Protein AF-A0A2I1RCQ4-F1 (afdb_monomer_lite)

Structure (mmCIF, N/CA/C/O backbone):
data_AF-A0A2I1RCQ4-F1
#
_entry.id   AF-A0A2I1RCQ4-F1
#
loop_
_atom_site.group_PDB
_atom_site.id
_atom_site.type_symbol
_atom_site.label_atom_id
_atom_site.label_alt_id
_atom_site.label_comp_id
_atom_site.label_asym_id
_atom_site.label_entity_id
_atom_site.label_seq_id
_atom_site.pdbx_PDB_ins_code
_atom_site.Cartn_x
_atom_site.Cartn_y
_atom_site.Cartn_z
_atom_site.occupancy
_atom_site.B_iso_or_equiv
_atom_site.auth_seq_id
_atom_site.auth_comp_id
_atom_site.auth_asym_id
_atom_site.auth_atom_id
_atom_site.pdbx_PDB_model_num
ATOM 1 N N . MET A 1 1 ? -5.390 -2.751 -26.856 1.00 63.31 1 MET A N 1
ATOM 2 C CA . MET A 1 1 ? -5.173 -3.879 -25.926 1.00 63.31 1 MET A CA 1
ATOM 3 C C . MET A 1 1 ? -3.977 -3.546 -25.058 1.00 63.31 1 MET A C 1
ATOM 5 O O . MET A 1 1 ? -3.104 -2.829 -25.532 1.00 63.31 1 MET A O 1
ATOM 9 N N . ILE A 1 2 ? -3.972 -3.986 -23.802 1.00 80.75 2 ILE A N 1
ATOM 10 C CA . ILE A 1 2 ? -2.813 -3.831 -22.914 1.00 80.75 2 ILE A CA 1
ATOM 11 C C . ILE A 1 2 ? -1.755 -4.833 -23.384 1.00 80.75 2 ILE A C 1
ATOM 13 O O . ILE A 1 2 ? -2.102 -5.978 -23.670 1.00 80.75 2 ILE A O 1
ATOM 17 N N . GLY A 1 3 ? -0.507 -4.388 -23.544 1.00 84.88 3 GLY A N 1
ATOM 18 C CA . GLY A 1 3 ? 0.606 -5.288 -23.847 1.00 84.88 3 GLY A CA 1
ATOM 19 C C . GLY A 1 3 ? 0.955 -6.179 -22.648 1.00 84.88 3 GLY A C 1
ATOM 20 O O . GLY A 1 3 ? 0.359 -6.032 -21.580 1.00 84.88 3 GLY A O 1
ATOM 21 N N . PRO A 1 4 ? 1.915 -7.102 -22.786 1.00 94.25 4 PRO A N 1
ATOM 22 C CA . PRO A 1 4 ? 2.265 -8.014 -21.704 1.00 94.25 4 PRO A CA 1
ATOM 23 C C . PRO A 1 4 ? 2.716 -7.249 -20.452 1.00 94.25 4 PRO A C 1
ATOM 25 O O . PRO A 1 4 ? 3.490 -6.286 -20.523 1.00 94.25 4 PRO A O 1
ATOM 28 N N . VAL A 1 5 ? 2.237 -7.689 -19.290 1.00 97.38 5 VAL A N 1
ATOM 29 C CA . VAL A 1 5 ? 2.641 -7.151 -17.989 1.00 97.38 5 VAL A CA 1
ATOM 30 C C . VAL A 1 5 ? 3.874 -7.905 -17.512 1.00 97.38 5 VAL A C 1
ATOM 32 O O . VAL A 1 5 ? 3.839 -9.122 -17.352 1.00 97.38 5 VAL A O 1
ATOM 35 N N . VAL A 1 6 ? 4.967 -7.192 -17.257 1.00 96.88 6 VAL A N 1
ATOM 36 C CA . VAL A 1 6 ? 6.223 -7.764 -16.763 1.00 96.88 6 VAL A CA 1
ATOM 37 C C . VAL A 1 6 ? 6.355 -7.475 -15.274 1.00 96.88 6 VAL A C 1
ATOM 39 O O . VAL A 1 6 ? 6.468 -6.317 -14.872 1.00 96.88 6 VAL A O 1
ATOM 42 N N . MET A 1 7 ? 6.366 -8.525 -14.454 1.00 95.75 7 MET A N 1
ATOM 43 C CA . MET A 1 7 ? 6.541 -8.418 -13.003 1.00 95.75 7 MET A CA 1
ATOM 44 C C . MET A 1 7 ? 7.959 -8.798 -12.583 1.00 95.75 7 MET A C 1
ATOM 46 O O . MET A 1 7 ? 8.420 -9.897 -12.890 1.00 95.75 7 MET A O 1
ATOM 50 N N . LEU A 1 8 ? 8.642 -7.898 -11.872 1.00 94.81 8 LEU A N 1
ATOM 51 C CA . LEU A 1 8 ? 10.029 -8.059 -11.429 1.00 94.81 8 LEU A CA 1
ATOM 52 C C . LEU A 1 8 ? 10.125 -7.891 -9.904 1.00 94.81 8 LEU A C 1
ATOM 54 O O . LEU A 1 8 ? 9.834 -6.818 -9.372 1.00 94.81 8 LEU A O 1
ATOM 58 N N . ASP A 1 9 ? 10.545 -8.950 -9.211 1.00 91.94 9 ASP A N 1
ATOM 59 C CA . ASP A 1 9 ? 10.572 -9.031 -7.741 1.00 91.94 9 ASP A CA 1
ATOM 60 C C . ASP A 1 9 ? 11.815 -8.415 -7.101 1.00 91.94 9 ASP A C 1
ATOM 62 O O . ASP A 1 9 ? 12.832 -8.184 -7.750 1.00 91.94 9 ASP A O 1
ATOM 66 N N . GLY A 1 10 ? 11.754 -8.188 -5.790 1.00 88.31 10 GLY A N 1
ATOM 67 C CA . GLY A 1 10 ? 12.894 -7.741 -4.994 1.00 88.31 10 GLY A CA 1
ATOM 68 C C . GLY A 1 10 ? 13.851 -8.861 -4.565 1.00 88.31 10 GLY A C 1
ATOM 69 O O . GLY A 1 10 ? 13.618 -10.053 -4.767 1.00 88.31 10 GLY A O 1
ATOM 70 N N . ALA A 1 11 ? 14.957 -8.463 -3.931 1.00 85.31 11 ALA A N 1
ATOM 71 C CA . ALA A 1 11 ? 15.885 -9.395 -3.295 1.00 85.31 11 ALA A CA 1
ATOM 72 C C . ALA A 1 11 ? 15.187 -10.203 -2.196 1.00 85.31 11 ALA A C 1
ATOM 74 O O . ALA A 1 11 ? 14.233 -9.736 -1.574 1.00 85.31 11 ALA A O 1
ATOM 75 N N . GLN A 1 12 ? 15.684 -11.414 -1.954 1.00 84.06 12 GLN A N 1
ATOM 76 C CA . GLN A 1 12 ? 15.189 -12.365 -0.955 1.00 84.06 12 GLN A CA 1
ATOM 77 C C . GLN A 1 12 ? 13.712 -12.728 -1.131 1.00 84.06 12 GLN A C 1
ATOM 79 O O . GLN A 1 12 ? 13.108 -13.344 -0.249 1.00 84.06 12 GLN A O 1
ATOM 84 N N . PHE A 1 13 ? 13.123 -12.388 -2.279 1.00 83.25 13 PHE A N 1
ATOM 85 C CA . PHE A 1 13 ? 11.738 -12.687 -2.547 1.00 83.25 13 PHE A CA 1
ATOM 86 C C . PHE A 1 13 ? 11.504 -14.191 -2.493 1.00 83.25 13 PHE A C 1
ATOM 88 O O . PHE A 1 13 ? 12.268 -15.002 -3.018 1.00 83.25 13 PHE A O 1
ATOM 95 N N . ARG A 1 14 ? 10.427 -14.572 -1.824 1.00 79.44 14 ARG A N 1
ATOM 96 C CA . ARG A 1 14 ? 9.896 -15.926 -1.847 1.00 79.44 14 ARG A CA 1
ATOM 97 C C . ARG A 1 14 ? 8.501 -15.774 -2.419 1.00 79.44 14 ARG A C 1
ATOM 99 O O . ARG A 1 14 ? 7.753 -14.938 -1.926 1.00 79.44 14 ARG A O 1
ATOM 106 N N . ARG A 1 15 ? 8.167 -16.541 -3.461 1.00 77.62 15 ARG A N 1
ATOM 107 C CA . ARG A 1 15 ? 6.846 -16.536 -4.118 1.00 77.62 15 ARG A CA 1
ATOM 108 C C . ARG A 1 15 ? 5.769 -17.093 -3.180 1.00 77.62 15 ARG A C 1
ATOM 110 O O . ARG A 1 15 ? 5.230 -18.173 -3.403 1.00 77.62 15 ARG A O 1
ATOM 117 N N . THR A 1 16 ? 5.506 -16.389 -2.089 1.00 77.69 16 THR A N 1
ATOM 118 C CA . THR A 1 16 ? 4.494 -16.724 -1.098 1.00 77.69 16 THR A CA 1
ATOM 119 C C . THR A 1 16 ? 3.130 -16.296 -1.622 1.00 77.69 16 THR A C 1
ATOM 121 O O . THR A 1 16 ? 2.976 -15.238 -2.232 1.00 77.69 16 THR A O 1
ATOM 124 N N . ALA A 1 17 ? 2.111 -17.122 -1.380 1.00 74.94 17 ALA A N 1
ATOM 125 C CA . ALA A 1 17 ? 0.758 -16.870 -1.879 1.00 74.94 17 ALA A CA 1
ATOM 126 C C . ALA A 1 17 ? 0.144 -15.563 -1.337 1.00 74.94 17 ALA A C 1
ATOM 128 O O . ALA A 1 17 ? -0.764 -15.016 -1.950 1.00 74.94 17 ALA A O 1
ATOM 129 N N . GLY A 1 18 ? 0.640 -15.048 -0.204 1.00 76.25 18 GLY A N 1
ATOM 130 C CA . GLY A 1 18 ? 0.180 -13.793 0.390 1.00 76.25 18 GLY A CA 1
ATOM 131 C C . GLY A 1 18 ? 0.781 -12.530 -0.235 1.00 76.25 18 GLY A C 1
ATOM 132 O O . GLY A 1 18 ? 0.324 -11.429 0.080 1.00 76.25 18 GLY A O 1
ATOM 133 N N . HIS A 1 19 ? 1.797 -12.647 -1.098 1.00 87.69 19 HIS A N 1
ATOM 134 C CA . HIS A 1 19 ? 2.425 -11.472 -1.690 1.00 87.69 19 HIS A CA 1
ATOM 135 C C . HIS A 1 19 ? 1.565 -10.852 -2.791 1.00 87.69 19 HIS A C 1
ATOM 137 O O . HIS A 1 19 ? 1.057 -11.543 -3.675 1.00 87.69 19 HIS A O 1
ATOM 143 N N . TRP A 1 20 ? 1.470 -9.523 -2.798 1.00 92.44 20 TRP A N 1
ATOM 144 C CA . TRP A 1 20 ? 0.600 -8.807 -3.728 1.00 92.44 20 TRP A CA 1
ATOM 145 C C . TRP A 1 20 ? 0.967 -9.016 -5.195 1.00 92.44 20 TRP A C 1
ATOM 147 O O . TRP A 1 20 ? 0.069 -9.079 -6.021 1.00 92.44 20 TRP A O 1
ATOM 157 N N . GLN A 1 21 ? 2.252 -9.181 -5.530 1.00 94.31 21 GLN A N 1
ATOM 158 C CA . GLN A 1 21 ? 2.664 -9.483 -6.909 1.00 94.31 21 GLN A CA 1
ATOM 159 C C . GLN A 1 21 ? 2.094 -10.819 -7.392 1.00 94.31 21 GLN A C 1
ATOM 161 O O . GLN A 1 21 ? 1.686 -10.922 -8.541 1.00 94.31 21 GLN A O 1
ATOM 166 N N . ILE A 1 22 ? 2.013 -11.829 -6.518 1.00 92.00 22 ILE A N 1
ATOM 167 C CA . ILE A 1 22 ? 1.448 -13.141 -6.862 1.00 92.00 22 ILE A CA 1
ATOM 168 C C . ILE A 1 22 ? -0.063 -13.026 -7.067 1.00 92.00 22 ILE A C 1
ATOM 170 O O . ILE A 1 22 ? -0.575 -13.455 -8.098 1.00 92.00 22 ILE A O 1
ATOM 174 N N . LEU A 1 23 ? -0.755 -12.385 -6.123 1.00 91.38 23 LEU A N 1
ATOM 175 C CA . LEU A 1 23 ? -2.205 -12.187 -6.188 1.00 91.38 23 LEU A CA 1
ATOM 176 C C . LEU A 1 23 ? -2.618 -11.314 -7.383 1.00 91.38 23 LEU A C 1
ATOM 178 O O . LEU A 1 23 ? -3.614 -11.590 -8.044 1.00 91.38 23 LEU A O 1
ATOM 182 N N . LEU A 1 24 ? -1.842 -10.271 -7.681 1.00 94.81 24 LEU A N 1
ATOM 183 C CA . LEU A 1 24 ? -2.073 -9.392 -8.823 1.00 94.81 24 LEU A CA 1
ATOM 184 C C . LEU A 1 24 ? -1.789 -10.108 -10.147 1.00 94.81 24 LEU A C 1
ATOM 186 O O . LEU A 1 24 ? -2.582 -9.967 -11.069 1.00 94.81 24 LEU A O 1
ATOM 190 N N . ALA A 1 25 ? -0.710 -10.894 -10.245 1.00 94.94 25 ALA A N 1
ATOM 191 C CA . ALA A 1 25 ? -0.427 -11.694 -11.439 1.00 94.94 25 ALA A CA 1
ATOM 192 C C . ALA A 1 25 ? -1.579 -12.654 -11.756 1.00 94.94 25 ALA A C 1
ATOM 194 O O . ALA A 1 25 ? -2.023 -12.717 -12.896 1.00 94.94 25 ALA A O 1
ATOM 195 N N . GLN A 1 26 ? -2.082 -13.364 -10.741 1.00 91.69 26 GLN A N 1
ATOM 196 C CA . GLN A 1 26 ? -3.221 -14.274 -10.881 1.00 91.69 26 GLN A CA 1
ATOM 197 C C . GLN A 1 26 ? -4.464 -13.535 -11.375 1.00 91.69 26 GLN A C 1
ATOM 199 O O . GLN A 1 26 ? -5.038 -13.924 -12.385 1.00 91.69 26 GLN A O 1
ATOM 204 N N . LEU A 1 27 ? -4.812 -12.420 -10.727 1.00 91.50 27 LEU A N 1
ATOM 205 C CA . LEU A 1 27 ? -5.978 -11.624 -11.102 1.00 91.50 27 LEU A CA 1
ATOM 206 C C . LEU A 1 27 ? -5.891 -11.089 -12.541 1.00 91.50 27 LEU A C 1
ATOM 208 O O . LEU A 1 27 ? -6.881 -11.105 -13.261 1.00 91.50 27 LEU A O 1
ATOM 212 N N . LEU A 1 28 ? -4.711 -10.644 -12.980 1.00 94.75 28 LEU A N 1
ATOM 213 C CA . LEU A 1 28 ? -4.498 -10.194 -14.359 1.00 94.75 28 LEU A CA 1
ATOM 214 C C . LEU A 1 28 ? -4.634 -11.347 -15.364 1.00 94.75 28 LEU A C 1
ATOM 216 O O . LEU A 1 28 ? -5.248 -11.162 -16.412 1.00 94.75 28 LEU A O 1
ATOM 220 N N . CYS A 1 29 ? -4.108 -12.532 -15.045 1.00 93.38 29 CYS A N 1
ATOM 221 C CA . CYS A 1 29 ? -4.302 -13.721 -15.877 1.00 93.38 29 CYS A CA 1
ATOM 222 C C . CYS A 1 29 ? -5.786 -14.108 -15.976 1.00 93.38 29 CYS A C 1
ATOM 224 O O . CYS A 1 29 ? -6.250 -14.434 -17.068 1.00 93.38 29 CYS A O 1
ATOM 226 N N . ASP A 1 30 ? -6.536 -14.029 -14.872 1.00 90.94 30 ASP A N 1
ATOM 227 C CA . ASP A 1 30 ? -7.984 -14.283 -14.848 1.00 90.94 30 ASP A CA 1
ATOM 228 C C . ASP A 1 30 ? -8.758 -13.265 -15.711 1.00 90.94 30 ASP A C 1
ATOM 230 O O . ASP A 1 30 ? -9.752 -13.615 -16.348 1.00 90.94 30 ASP A O 1
ATOM 234 N N . ASP A 1 31 ? -8.263 -12.025 -15.803 1.00 90.88 31 ASP A N 1
ATOM 235 C CA . ASP A 1 31 ? -8.770 -10.981 -16.707 1.00 90.88 31 ASP A CA 1
ATOM 236 C C . ASP A 1 31 ? -8.350 -11.186 -18.184 1.00 90.88 31 ASP A C 1
ATOM 238 O O . ASP A 1 31 ? -8.678 -10.366 -19.046 1.00 90.88 31 ASP A O 1
ATOM 242 N N . GLY A 1 32 ? -7.607 -12.254 -18.497 1.00 93.06 32 GLY A N 1
ATOM 243 C CA . GLY A 1 32 ? -7.098 -12.548 -19.840 1.00 93.06 32 GLY A CA 1
ATOM 244 C C . GLY A 1 32 ? -5.900 -11.691 -20.266 1.00 93.06 32 GLY A C 1
ATOM 245 O O . GLY A 1 32 ? -5.605 -11.604 -21.458 1.00 93.06 32 GLY A O 1
ATOM 246 N N . ILE A 1 33 ? -5.217 -11.040 -19.320 1.00 94.56 33 ILE A N 1
ATOM 247 C CA . ILE A 1 33 ? -4.021 -10.233 -19.578 1.00 94.56 33 ILE A CA 1
ATOM 248 C C . ILE A 1 33 ? -2.788 -11.130 -19.491 1.00 94.56 33 ILE A C 1
ATOM 250 O O . ILE A 1 33 ? -2.598 -11.867 -18.525 1.00 94.56 33 ILE A O 1
ATOM 254 N N . GLU A 1 34 ? -1.917 -11.045 -20.494 1.00 95.88 34 GLU A N 1
ATOM 255 C CA . GLU A 1 34 ? -0.654 -11.774 -20.493 1.00 95.88 34 GLU A CA 1
ATOM 256 C C . GLU A 1 34 ? 0.288 -11.224 -19.412 1.00 95.88 34 GLU A C 1
ATOM 258 O O . GLU A 1 34 ? 0.627 -10.037 -19.411 1.00 95.88 34 GLU A O 1
ATOM 263 N N . VAL A 1 35 ? 0.737 -12.095 -18.503 1.00 96.06 35 VAL A N 1
ATOM 264 C CA . VAL A 1 35 ? 1.703 -11.754 -17.452 1.00 96.06 35 VAL A CA 1
ATOM 265 C C . VAL A 1 35 ? 2.990 -12.551 -17.644 1.00 96.06 35 VAL A C 1
ATOM 267 O O . VAL A 1 35 ? 3.019 -13.775 -17.522 1.00 96.06 35 VAL A O 1
ATOM 270 N N . SER A 1 36 ? 4.088 -11.838 -17.875 1.00 95.12 36 SER A N 1
ATOM 271 C CA . SER A 1 36 ? 5.443 -12.373 -17.843 1.00 95.12 36 SER A CA 1
ATOM 272 C C . SER A 1 36 ? 6.045 -12.151 -16.459 1.00 95.12 36 SER A C 1
ATOM 274 O O . SER A 1 36 ? 6.345 -11.024 -16.065 1.00 95.12 36 SER A O 1
ATOM 276 N N . TYR A 1 37 ? 6.277 -13.239 -15.729 1.00 93.94 37 TYR A N 1
ATOM 277 C CA . TYR A 1 37 ? 6.809 -13.190 -14.370 1.00 93.94 37 TYR A CA 1
ATOM 278 C C . TYR A 1 37 ? 8.109 -14.005 -14.256 1.00 93.94 37 TYR A C 1
ATOM 280 O O . TYR A 1 37 ? 8.090 -15.137 -13.748 1.00 93.94 37 TYR A O 1
ATOM 288 N N . PRO A 1 38 ? 9.240 -13.482 -14.768 1.00 92.75 38 PRO A N 1
ATOM 289 C CA . PRO A 1 38 ? 10.498 -14.217 -14.815 1.00 92.75 38 PRO A CA 1
ATOM 290 C C . PRO A 1 38 ? 11.040 -14.551 -13.425 1.00 92.75 38 PRO A C 1
ATOM 292 O O . PRO A 1 38 ? 10.837 -13.821 -12.456 1.00 92.75 38 PRO A O 1
ATOM 295 N N . LEU A 1 39 ? 11.762 -15.668 -13.339 1.00 90.31 39 LEU A N 1
ATOM 296 C CA . LEU A 1 39 ? 12.561 -15.997 -12.164 1.00 90.31 39 LEU A CA 1
ATOM 297 C C . LEU A 1 39 ? 13.884 -15.235 -12.234 1.00 90.31 39 LEU A C 1
ATOM 299 O O . LEU A 1 39 ? 14.609 -15.334 -13.227 1.00 90.31 39 LEU A O 1
ATOM 303 N N . LEU A 1 40 ? 14.196 -14.491 -11.176 1.00 91.44 40 LEU A N 1
ATOM 304 C CA . LEU A 1 40 ? 15.472 -13.798 -11.043 1.00 91.44 40 LEU A CA 1
ATOM 305 C C . LEU A 1 40 ? 16.484 -14.713 -10.338 1.00 91.44 40 LEU A C 1
ATOM 307 O O . LEU A 1 40 ? 16.116 -15.408 -9.388 1.00 91.44 40 LEU A O 1
ATOM 311 N N . PRO A 1 41 ? 17.739 -14.767 -10.814 1.00 90.81 41 PRO A N 1
ATOM 312 C CA . PRO A 1 41 ? 18.763 -15.619 -10.224 1.00 90.81 41 PRO A CA 1
ATOM 313 C C . PRO A 1 41 ? 19.242 -15.063 -8.880 1.00 90.81 41 PRO A C 1
ATOM 315 O O . PRO A 1 41 ? 19.145 -13.864 -8.631 1.00 90.81 41 PRO A O 1
ATOM 318 N N . ASP A 1 42 ? 19.810 -15.936 -8.049 1.00 89.69 42 ASP A N 1
ATOM 319 C CA . ASP A 1 42 ? 20.572 -15.558 -6.853 1.00 89.69 42 ASP A CA 1
ATOM 320 C C . ASP A 1 42 ? 19.811 -14.611 -5.901 1.00 89.69 42 ASP A C 1
ATOM 322 O O . ASP A 1 42 ? 20.367 -13.647 -5.400 1.00 89.69 42 ASP A O 1
ATOM 326 N N . LEU A 1 43 ? 18.519 -14.858 -5.640 1.00 87.44 43 LEU A N 1
ATOM 327 C CA . LEU A 1 43 ? 17.668 -13.941 -4.855 1.00 87.44 43 LEU A CA 1
ATOM 328 C C . LEU A 1 43 ? 18.251 -13.567 -3.480 1.00 87.44 43 LEU A C 1
ATOM 330 O O . LEU A 1 43 ? 17.987 -12.470 -2.995 1.00 87.44 43 LEU A O 1
ATOM 334 N N . ASP A 1 44 ? 19.023 -14.454 -2.851 1.00 87.31 44 ASP A N 1
ATOM 335 C CA . ASP A 1 44 ? 19.651 -14.198 -1.548 1.00 87.31 44 ASP A CA 1
ATOM 336 C C . ASP A 1 44 ? 20.960 -13.402 -1.636 1.00 87.31 44 ASP A C 1
ATOM 338 O O . ASP A 1 44 ? 21.307 -12.715 -0.676 1.00 87.31 44 ASP A O 1
ATOM 342 N N . ASP A 1 45 ? 21.641 -13.458 -2.782 1.00 85.88 45 ASP A N 1
ATOM 343 C CA . ASP A 1 45 ? 22.863 -12.709 -3.093 1.00 85.88 45 ASP A CA 1
ATOM 344 C C . ASP A 1 45 ? 22.791 -12.164 -4.534 1.00 85.88 45 ASP A C 1
ATOM 346 O O . ASP A 1 45 ? 23.415 -12.695 -5.458 1.00 85.88 45 ASP A O 1
ATOM 350 N N . PRO A 1 46 ? 21.922 -11.168 -4.771 1.00 87.31 46 PRO A N 1
ATOM 351 C CA . PRO A 1 46 ? 21.543 -10.786 -6.116 1.00 87.31 46 PRO A CA 1
ATOM 352 C C . PRO A 1 46 ? 22.667 -10.036 -6.822 1.00 87.31 46 PRO A C 1
ATOM 354 O O . PRO A 1 46 ? 23.214 -9.060 -6.311 1.00 87.31 46 PRO A O 1
ATOM 357 N N . ASP A 1 47 ? 22.936 -10.471 -8.050 1.00 85.50 47 ASP A N 1
ATOM 358 C CA . ASP A 1 47 ? 23.817 -9.804 -9.003 1.00 85.50 47 ASP A CA 1
ATOM 359 C C . ASP A 1 47 ? 22.966 -8.942 -9.961 1.00 85.50 47 ASP A C 1
ATOM 361 O O . ASP A 1 47 ? 22.214 -9.477 -10.792 1.00 85.50 47 ASP A O 1
ATOM 365 N N . PRO A 1 48 ? 23.087 -7.609 -9.887 1.00 81.38 48 PRO A N 1
ATOM 366 C CA . PRO A 1 48 ? 22.331 -6.682 -10.724 1.00 81.38 48 PRO A CA 1
ATOM 367 C C . PRO A 1 48 ? 22.523 -6.862 -12.217 1.00 81.38 48 PRO A C 1
ATOM 369 O O . PRO A 1 48 ? 21.579 -6.677 -12.985 1.00 81.38 48 PRO A O 1
ATOM 372 N N . ASP A 1 49 ? 23.725 -7.228 -12.653 1.00 83.94 49 ASP A N 1
ATOM 373 C CA . ASP A 1 49 ? 24.019 -7.403 -14.067 1.00 83.94 49 ASP A CA 1
ATOM 374 C C . ASP A 1 49 ? 23.354 -8.682 -14.582 1.00 83.94 49 ASP A C 1
ATOM 376 O O . ASP A 1 49 ? 22.821 -8.704 -15.699 1.00 83.94 49 ASP A O 1
ATOM 380 N N . LYS A 1 50 ? 23.301 -9.743 -13.760 1.00 89.38 50 LYS A N 1
ATOM 381 C CA . LYS A 1 50 ? 22.488 -10.935 -14.063 1.00 89.38 50 LYS A CA 1
ATOM 382 C C . LYS A 1 50 ? 21.006 -10.582 -14.157 1.00 89.38 50 LYS A C 1
ATOM 384 O O . LYS A 1 50 ? 20.358 -11.006 -15.115 1.00 89.38 50 LYS A O 1
ATOM 389 N N . TRP A 1 51 ? 20.482 -9.797 -13.220 1.00 91.06 51 TRP A N 1
ATOM 390 C CA . TRP A 1 51 ? 19.075 -9.385 -13.214 1.00 91.06 51 TRP A CA 1
ATOM 391 C C . TRP A 1 51 ? 18.734 -8.532 -14.436 1.00 91.06 51 TRP A C 1
ATOM 393 O O . TRP A 1 51 ? 17.814 -8.860 -15.183 1.00 91.06 51 TRP A O 1
ATOM 403 N N . CYS A 1 52 ? 19.550 -7.521 -14.735 1.00 87.12 52 CYS A N 1
ATOM 404 C CA . CYS A 1 52 ? 19.398 -6.677 -15.917 1.00 87.12 52 CYS A CA 1
ATOM 405 C C . CYS A 1 52 ? 19.445 -7.488 -17.223 1.00 87.12 52 CYS A C 1
ATOM 407 O O . CYS A 1 52 ? 18.729 -7.171 -18.173 1.00 87.12 52 CYS A O 1
ATOM 409 N N . ARG A 1 53 ? 20.254 -8.557 -17.309 1.00 88.44 53 ARG A N 1
ATOM 410 C CA . ARG A 1 53 ? 20.229 -9.478 -18.465 1.00 88.44 53 ARG A CA 1
ATOM 411 C C . ARG A 1 53 ? 18.905 -10.229 -18.595 1.00 88.44 53 ARG A C 1
ATOM 413 O O . ARG A 1 53 ? 18.471 -10.447 -19.724 1.00 88.44 53 ARG A O 1
ATOM 420 N N . VAL A 1 54 ? 18.276 -10.623 -17.486 1.00 91.75 54 VAL A N 1
ATOM 421 C CA . VAL A 1 54 ? 16.931 -11.220 -17.513 1.00 91.75 54 VAL A CA 1
ATOM 422 C C . VAL A 1 54 ? 15.924 -10.180 -17.985 1.00 91.75 54 VAL A C 1
ATOM 424 O O . VAL A 1 54 ? 15.208 -10.451 -18.942 1.00 91.75 54 VAL A O 1
ATOM 427 N N . PHE A 1 55 ? 15.928 -8.974 -17.406 1.00 90.69 55 PHE A N 1
ATOM 428 C CA . PHE A 1 55 ? 14.963 -7.919 -17.739 1.00 90.69 55 PHE A CA 1
ATOM 429 C C . PHE A 1 55 ? 14.923 -7.658 -19.245 1.00 90.69 55 PHE A C 1
ATOM 431 O O . PHE A 1 55 ? 13.858 -7.741 -19.848 1.00 90.69 55 PHE A O 1
ATOM 438 N N . ARG A 1 56 ? 16.091 -7.477 -19.880 1.00 88.25 56 ARG A N 1
ATOM 439 C CA . ARG A 1 56 ? 16.217 -7.220 -21.328 1.00 88.25 56 ARG A CA 1
ATOM 440 C C . ARG A 1 56 ? 15.498 -8.237 -22.225 1.00 88.25 56 ARG A C 1
ATOM 442 O O . ARG A 1 56 ? 15.127 -7.880 -23.334 1.00 88.25 56 ARG A O 1
ATOM 449 N N . ARG A 1 57 ? 15.288 -9.479 -21.775 1.00 89.44 57 ARG A N 1
ATOM 450 C CA . ARG A 1 57 ? 14.597 -10.529 -22.551 1.00 89.44 57 ARG A CA 1
ATOM 451 C C . ARG A 1 57 ? 13.074 -10.415 -22.519 1.00 89.44 57 ARG A C 1
ATOM 453 O O . ARG A 1 57 ? 12.417 -11.027 -23.351 1.00 89.44 57 ARG A O 1
ATOM 460 N N . HIS A 1 58 ? 12.531 -9.672 -21.558 1.00 89.12 58 HIS A N 1
ATOM 461 C CA . HIS A 1 58 ? 11.091 -9.538 -21.330 1.00 89.12 58 HIS A CA 1
ATOM 462 C C . HIS A 1 58 ? 10.560 -8.142 -21.679 1.00 89.12 58 HIS A C 1
ATOM 464 O O . HIS A 1 58 ? 9.357 -7.916 -21.606 1.00 89.12 58 HIS A O 1
ATOM 470 N N . LEU A 1 59 ? 11.436 -7.202 -22.047 1.00 87.44 59 LEU A N 1
ATOM 471 C CA . LEU A 1 59 ? 11.045 -5.839 -22.394 1.00 87.44 59 LEU A CA 1
ATOM 472 C C . LEU A 1 59 ? 10.674 -5.710 -23.869 1.00 87.44 59 LEU A C 1
ATOM 474 O O . LEU A 1 59 ? 11.295 -6.303 -24.748 1.00 87.44 59 LEU A O 1
ATOM 478 N N . GLY A 1 60 ? 9.673 -4.874 -24.121 1.00 87.06 60 GLY A N 1
ATOM 479 C CA . GLY A 1 60 ? 9.195 -4.515 -25.447 1.00 87.06 60 GLY A CA 1
ATOM 480 C C . GLY A 1 60 ? 8.426 -3.191 -25.407 1.00 87.06 60 GLY A C 1
ATOM 481 O O . GLY A 1 60 ? 8.023 -2.762 -24.323 1.00 87.06 60 GLY A O 1
ATOM 482 N N . PRO A 1 61 ? 8.195 -2.557 -26.571 1.00 87.69 61 PRO A N 1
ATOM 483 C CA . PRO A 1 61 ? 7.561 -1.238 -26.673 1.00 87.69 61 PRO A CA 1
ATOM 484 C C . PRO A 1 61 ? 6.159 -1.167 -26.061 1.00 87.69 61 PRO A C 1
ATOM 486 O O . PRO A 1 61 ? 5.761 -0.118 -25.566 1.00 87.69 61 PRO A O 1
ATOM 489 N N . ASP A 1 62 ? 5.434 -2.287 -26.045 1.00 91.56 62 ASP A N 1
ATOM 490 C CA . ASP A 1 62 ? 4.081 -2.375 -25.489 1.00 91.56 62 ASP A CA 1
ATOM 491 C C . ASP A 1 62 ? 4.045 -2.870 -24.034 1.00 91.56 62 ASP A C 1
ATOM 493 O O . ASP A 1 62 ? 2.974 -2.908 -23.424 1.00 91.56 62 ASP A O 1
ATOM 497 N N . ALA A 1 63 ? 5.194 -3.247 -23.461 1.00 94.38 63 ALA A N 1
ATOM 498 C CA . ALA A 1 63 ? 5.255 -3.857 -22.139 1.00 94.38 63 ALA A CA 1
ATOM 499 C C . ALA A 1 63 ? 4.859 -2.871 -21.029 1.00 94.38 63 ALA A C 1
ATOM 501 O O . ALA A 1 63 ? 5.252 -1.700 -21.041 1.00 94.38 63 ALA A O 1
ATOM 502 N N . VAL A 1 64 ? 4.131 -3.372 -20.030 1.00 96.56 64 VAL A N 1
ATOM 503 C CA . VAL A 1 64 ? 3.855 -2.660 -18.774 1.00 96.56 64 VAL A CA 1
ATOM 504 C C . VAL A 1 64 ? 4.707 -3.286 -17.678 1.00 96.56 64 VAL A C 1
ATOM 506 O O . VAL A 1 64 ? 4.482 -4.430 -17.296 1.00 96.56 64 VAL A O 1
ATOM 509 N N . VAL A 1 65 ? 5.698 -2.553 -17.175 1.00 96.06 65 VAL A N 1
ATOM 510 C CA . VAL A 1 65 ? 6.672 -3.073 -16.206 1.00 96.06 65 VAL A CA 1
ATOM 511 C C . VAL A 1 65 ? 6.290 -2.674 -14.791 1.00 96.06 65 VAL A C 1
ATOM 513 O O . VAL A 1 65 ? 5.996 -1.511 -14.523 1.00 96.06 65 VAL A O 1
ATOM 516 N N . ILE A 1 66 ? 6.359 -3.632 -13.871 1.00 96.62 66 ILE A N 1
ATOM 517 C CA . ILE A 1 66 ? 6.231 -3.412 -12.432 1.00 96.62 66 ILE A CA 1
ATOM 518 C C . ILE A 1 66 ? 7.473 -3.995 -11.774 1.00 96.62 66 ILE A C 1
ATOM 520 O O . ILE A 1 66 ? 7.685 -5.207 -11.812 1.00 96.62 66 ILE A O 1
ATOM 524 N N . ALA A 1 67 ? 8.286 -3.134 -11.174 1.00 94.75 67 ALA A N 1
ATOM 525 C CA . ALA A 1 67 ? 9.528 -3.520 -10.524 1.00 94.75 67 ALA A CA 1
ATOM 526 C C . ALA A 1 67 ? 9.470 -3.192 -9.031 1.00 94.75 67 ALA A C 1
ATOM 528 O O . ALA A 1 67 ? 9.214 -2.048 -8.659 1.00 94.75 67 ALA A O 1
ATOM 529 N N . HIS A 1 68 ? 9.712 -4.187 -8.177 1.00 94.25 68 HIS A N 1
ATOM 530 C CA . HIS A 1 68 ? 9.673 -4.051 -6.720 1.00 94.25 68 HIS A CA 1
ATOM 531 C C . HIS A 1 68 ? 11.071 -4.104 -6.095 1.00 94.25 68 HIS A C 1
ATOM 533 O O . HIS A 1 68 ? 11.922 -4.898 -6.501 1.00 94.25 68 HIS A O 1
ATOM 539 N N . GLY A 1 69 ? 11.316 -3.256 -5.094 1.00 90.62 69 GLY A N 1
ATOM 540 C CA . GLY A 1 69 ? 12.524 -3.296 -4.275 1.00 90.62 69 GLY A CA 1
ATOM 541 C C . GLY A 1 69 ? 13.794 -3.169 -5.114 1.00 90.62 69 GLY A C 1
ATOM 542 O O . GLY A 1 69 ? 13.994 -2.192 -5.837 1.00 90.62 69 GLY A O 1
ATOM 543 N N . LEU A 1 70 ? 14.657 -4.185 -5.043 1.00 88.94 70 LEU A N 1
ATOM 544 C CA . LEU A 1 70 ? 15.925 -4.204 -5.776 1.00 88.94 70 LEU A CA 1
ATOM 545 C C . LEU A 1 70 ? 15.748 -4.186 -7.302 1.00 88.94 70 LEU A C 1
ATOM 547 O O . LEU A 1 70 ? 16.581 -3.608 -7.999 1.00 88.94 70 LEU A O 1
ATOM 551 N N . SER A 1 71 ? 14.655 -4.741 -7.834 1.00 91.75 71 SER A N 1
ATOM 552 C CA . SER A 1 71 ? 14.371 -4.651 -9.271 1.00 91.75 71 SER A CA 1
ATOM 553 C C . SER A 1 71 ? 14.095 -3.215 -9.712 1.00 91.75 71 SER A C 1
ATOM 555 O O . SER A 1 71 ? 14.477 -2.838 -10.818 1.00 91.75 71 SER A O 1
ATOM 557 N N . ALA A 1 72 ? 13.498 -2.386 -8.848 1.00 89.62 72 ALA A N 1
ATOM 558 C CA . ALA A 1 72 ? 13.305 -0.968 -9.138 1.00 89.62 72 ALA A CA 1
ATOM 559 C C . ALA A 1 72 ? 14.645 -0.210 -9.197 1.00 89.62 72 ALA A C 1
ATOM 561 O O . ALA A 1 72 ? 14.824 0.643 -10.058 1.00 89.62 72 ALA A O 1
ATOM 562 N N . ALA A 1 73 ? 15.613 -0.563 -8.344 1.00 82.56 73 ALA A N 1
ATOM 563 C CA . ALA A 1 73 ? 16.971 -0.014 -8.415 1.00 82.56 73 ALA A CA 1
ATOM 564 C C . ALA A 1 73 ? 17.728 -0.498 -9.670 1.00 82.56 73 ALA A C 1
ATOM 566 O O . ALA A 1 73 ? 18.368 0.289 -10.368 1.00 82.56 73 ALA A O 1
ATOM 567 N N . CYS A 1 74 ? 17.586 -1.782 -10.019 1.00 85.62 74 CYS A N 1
ATOM 568 C CA . CYS A 1 74 ? 18.149 -2.341 -11.249 1.00 85.62 74 CYS A CA 1
ATOM 569 C C . CYS A 1 74 ? 17.576 -1.667 -12.507 1.00 85.62 74 CYS A C 1
ATOM 571 O O . CYS A 1 74 ? 18.296 -1.521 -13.489 1.00 85.62 74 CYS A O 1
ATOM 573 N N . TRP A 1 75 ? 16.317 -1.214 -12.481 1.00 86.00 75 TRP A N 1
ATOM 574 C CA . TRP A 1 75 ? 15.740 -0.415 -13.565 1.00 86.00 75 TRP A CA 1
ATOM 575 C C . TRP A 1 75 ? 16.501 0.898 -13.784 1.00 86.00 75 TRP A C 1
ATOM 577 O O . TRP A 1 75 ? 16.859 1.218 -14.915 1.00 86.00 75 TRP A O 1
ATOM 587 N N . THR A 1 76 ? 16.806 1.628 -12.707 1.00 78.12 76 THR A N 1
ATOM 588 C CA . THR A 1 76 ? 17.599 2.865 -12.772 1.00 78.12 76 THR A CA 1
ATOM 589 C C . THR A 1 76 ? 18.984 2.609 -13.359 1.00 78.12 76 THR A C 1
ATOM 591 O O . THR A 1 76 ? 19.429 3.352 -14.229 1.00 78.12 76 THR A O 1
ATOM 594 N N . ARG A 1 77 ? 19.650 1.525 -12.940 1.00 79.88 77 ARG A N 1
ATOM 595 C CA . ARG A 1 77 ? 20.937 1.106 -13.517 1.00 79.88 77 ARG A CA 1
ATOM 596 C C . ARG A 1 77 ? 20.811 0.800 -15.009 1.00 79.88 77 ARG A C 1
ATOM 598 O O . ARG A 1 77 ? 21.554 1.353 -15.808 1.00 79.88 77 ARG A O 1
ATOM 605 N N . LEU A 1 78 ? 19.830 -0.020 -15.391 1.00 82.44 78 LEU A N 1
ATOM 606 C CA . LEU A 1 78 ? 19.578 -0.391 -16.785 1.00 82.44 78 LEU A CA 1
ATOM 607 C C . LEU A 1 78 ? 19.386 0.841 -17.679 1.00 82.44 78 LEU A C 1
ATOM 609 O O . LEU A 1 78 ? 19.859 0.865 -18.814 1.00 82.44 78 LEU A O 1
ATOM 613 N N . ALA A 1 79 ? 18.697 1.848 -17.149 1.00 80.31 79 ALA A N 1
ATOM 614 C CA . ALA A 1 79 ? 18.419 3.107 -17.813 1.00 80.31 79 ALA A CA 1
ATOM 615 C C . ALA A 1 79 ? 19.640 4.037 -17.915 1.00 80.31 79 ALA A C 1
ATOM 617 O O . ALA A 1 79 ? 19.756 4.771 -18.898 1.00 80.31 79 ALA A O 1
ATOM 618 N N . ALA A 1 80 ? 20.549 3.986 -16.937 1.00 78.25 80 ALA A N 1
ATOM 619 C CA . ALA A 1 80 ? 21.813 4.721 -16.940 1.00 78.25 80 ALA A CA 1
ATOM 620 C C . ALA A 1 80 ? 22.862 4.087 -17.871 1.00 78.25 80 ALA A C 1
ATOM 622 O O . ALA A 1 80 ? 23.611 4.806 -18.527 1.00 78.25 80 ALA A O 1
ATOM 623 N N . ASP A 1 81 ? 22.885 2.754 -17.973 1.00 76.00 81 ASP A N 1
ATOM 624 C CA . ASP A 1 81 ? 23.851 2.006 -18.790 1.00 76.00 81 ASP A CA 1
ATOM 625 C C . ASP A 1 81 ? 23.695 2.258 -20.307 1.00 76.00 81 ASP A C 1
ATOM 627 O O . ASP A 1 81 ? 24.596 1.938 -21.081 1.00 76.00 81 ASP A O 1
ATOM 631 N N . GLY A 1 82 ? 22.548 2.786 -20.762 1.00 65.00 82 GLY A N 1
ATOM 632 C CA . GLY A 1 82 ? 22.334 3.230 -22.150 1.00 65.00 82 GLY A CA 1
ATOM 633 C C . GLY A 1 82 ? 22.386 2.133 -23.227 1.00 65.00 82 GLY A C 1
ATOM 634 O O . GLY A 1 82 ? 22.492 2.436 -24.414 1.00 65.00 82 GLY A O 1
ATOM 635 N N . GLY A 1 83 ? 22.339 0.853 -22.840 1.00 66.12 83 GLY A N 1
ATOM 636 C CA . GLY A 1 83 ? 22.370 -0.277 -23.776 1.00 66.12 83 GLY A CA 1
ATOM 637 C C . GLY A 1 83 ? 21.109 -0.387 -24.655 1.00 66.12 83 GLY A C 1
ATOM 638 O O . GLY A 1 83 ? 20.102 0.260 -24.370 1.00 66.12 83 GLY A O 1
ATOM 639 N N . PRO A 1 84 ? 21.112 -1.243 -25.700 1.00 66.31 84 PRO A N 1
ATOM 640 C CA . PRO A 1 84 ? 19.985 -1.407 -26.621 1.00 66.31 84 PRO A CA 1
ATOM 641 C C . PRO A 1 84 ? 18.832 -2.149 -25.933 1.00 66.31 84 PRO A C 1
ATOM 643 O O . PRO A 1 84 ? 18.696 -3.368 -26.038 1.00 66.31 84 PRO A O 1
ATOM 646 N N . VAL A 1 85 ? 18.023 -1.414 -25.180 1.00 70.69 85 VAL A N 1
ATOM 647 C CA . VAL A 1 85 ? 16.837 -1.921 -24.492 1.00 70.69 85 VAL A CA 1
ATOM 648 C C . VAL A 1 85 ? 15.624 -1.168 -25.029 1.00 70.69 85 VAL A C 1
ATOM 650 O O . VAL A 1 85 ? 15.642 0.063 -25.021 1.00 70.69 85 VAL A O 1
ATOM 653 N N . PRO A 1 86 ? 14.575 -1.860 -25.510 1.00 75.75 86 PRO A N 1
ATOM 654 C CA . PRO A 1 86 ? 13.339 -1.193 -25.892 1.00 75.75 86 PRO A CA 1
ATOM 655 C C . PRO A 1 86 ? 12.753 -0.440 -24.696 1.00 75.75 86 PRO A C 1
ATOM 657 O O . PRO A 1 86 ? 12.695 -0.985 -23.592 1.00 75.75 86 PRO A O 1
ATOM 660 N N . ALA A 1 87 ? 12.287 0.788 -24.920 1.00 83.50 87 ALA A N 1
ATOM 661 C CA . ALA A 1 87 ? 11.503 1.491 -23.915 1.00 83.50 87 ALA A CA 1
ATOM 662 C C . ALA A 1 87 ? 10.208 0.712 -23.653 1.00 83.50 87 ALA A C 1
ATOM 664 O O . ALA A 1 87 ? 9.528 0.330 -24.599 1.00 83.50 87 ALA A O 1
ATOM 665 N N . ALA A 1 88 ? 9.865 0.480 -22.391 1.00 91.88 88 ALA A N 1
ATOM 666 C CA . ALA A 1 88 ? 8.563 -0.055 -22.020 1.00 91.88 88 ALA A CA 1
ATOM 667 C C . ALA A 1 88 ? 7.479 1.007 -22.243 1.00 91.88 88 ALA A C 1
ATOM 669 O O . ALA A 1 88 ? 7.741 2.208 -22.133 1.00 91.88 88 ALA A O 1
ATOM 670 N N . ARG A 1 89 ? 6.236 0.586 -22.490 1.00 93.44 89 ARG A N 1
ATOM 671 C CA . ARG A 1 89 ? 5.108 1.518 -22.603 1.00 93.44 89 ARG A CA 1
ATOM 672 C C . ARG A 1 89 ? 4.936 2.313 -21.310 1.00 93.44 89 ARG A C 1
ATOM 674 O O . ARG A 1 89 ? 4.792 3.533 -21.345 1.00 93.44 89 ARG A O 1
ATOM 681 N N . ARG A 1 90 ? 4.937 1.606 -20.177 1.00 94.00 90 ARG A N 1
ATOM 682 C CA . ARG A 1 90 ? 4.728 2.141 -18.823 1.00 94.00 90 ARG A CA 1
ATOM 683 C C . ARG A 1 90 ? 5.615 1.419 -17.823 1.00 94.00 90 ARG A C 1
ATOM 685 O O . ARG A 1 90 ? 5.833 0.215 -17.950 1.00 94.00 90 ARG A O 1
ATOM 692 N N . VAL A 1 91 ? 6.035 2.139 -16.787 1.00 94.62 91 VAL A N 1
ATOM 693 C CA . VAL A 1 91 ? 6.866 1.600 -15.706 1.00 94.62 91 VAL A CA 1
ATOM 694 C C . VAL A 1 91 ? 6.331 2.050 -14.350 1.00 94.62 91 VAL A C 1
ATOM 696 O O . VAL A 1 91 ? 6.141 3.244 -14.113 1.00 94.62 91 VAL A O 1
ATOM 699 N N . LEU A 1 92 ? 6.128 1.084 -13.458 1.00 95.31 92 LEU A N 1
ATOM 700 C CA . LEU A 1 92 ? 5.821 1.278 -12.048 1.00 95.31 92 LEU A CA 1
ATOM 701 C C . LEU A 1 92 ? 6.998 0.788 -11.205 1.00 95.31 92 LEU A C 1
ATOM 703 O O . LEU A 1 92 ? 7.305 -0.403 -11.178 1.00 95.31 92 LEU A O 1
ATOM 707 N N . LEU A 1 93 ? 7.641 1.711 -10.501 1.00 93.31 93 LEU A N 1
ATOM 708 C CA . LEU A 1 93 ? 8.730 1.435 -9.572 1.00 93.31 93 LEU A CA 1
ATOM 709 C C . LEU A 1 93 ? 8.165 1.426 -8.155 1.00 93.31 93 LEU A C 1
ATOM 711 O O . LEU A 1 93 ? 7.634 2.430 -7.688 1.00 93.31 93 LEU A O 1
ATOM 715 N N . VAL A 1 94 ? 8.254 0.294 -7.467 1.00 94.00 94 VAL A N 1
ATOM 716 C CA . VAL A 1 94 ? 7.636 0.085 -6.157 1.00 94.00 94 VAL A CA 1
ATOM 717 C C . VAL A 1 94 ? 8.711 -0.111 -5.101 1.00 94.00 94 VAL A C 1
ATOM 719 O O . VAL A 1 94 ? 9.520 -1.029 -5.203 1.00 94.00 94 VAL A O 1
ATOM 722 N N . ALA A 1 95 ? 8.680 0.722 -4.062 1.00 91.19 95 ALA A N 1
ATOM 723 C CA . ALA A 1 95 ? 9.577 0.655 -2.911 1.00 91.19 95 ALA A CA 1
ATOM 724 C C . ALA A 1 95 ? 11.073 0.519 -3.280 1.00 91.19 95 ALA A C 1
ATOM 726 O O . ALA A 1 95 ? 11.750 -0.351 -2.730 1.00 91.19 95 ALA A O 1
ATOM 727 N N . PRO A 1 96 ? 11.632 1.334 -4.204 1.00 87.69 96 PRO A N 1
ATOM 728 C CA . PRO A 1 96 ? 13.068 1.294 -4.435 1.00 87.69 96 PRO A CA 1
ATOM 729 C C . PRO A 1 96 ? 13.815 1.639 -3.136 1.00 87.69 96 PRO A C 1
ATOM 731 O O . PRO A 1 96 ? 13.407 2.569 -2.421 1.00 87.69 96 PRO A O 1
ATOM 734 N N . PRO A 1 97 ? 14.904 0.916 -2.824 1.00 82.12 97 PRO A N 1
ATOM 735 C CA . PRO A 1 97 ? 15.743 1.242 -1.682 1.00 82.12 97 PRO A CA 1
ATOM 736 C C . PRO A 1 97 ? 16.357 2.639 -1.843 1.00 82.12 97 PRO A C 1
ATOM 738 O O . PRO A 1 97 ? 16.603 3.106 -2.955 1.00 82.12 97 PRO A O 1
ATOM 741 N N . GLY A 1 98 ? 16.595 3.310 -0.715 1.00 75.75 98 GLY A N 1
ATOM 742 C CA . GLY A 1 98 ? 17.309 4.587 -0.689 1.00 75.75 98 GLY A CA 1
ATOM 743 C C . GLY A 1 98 ? 18.809 4.419 -0.971 1.00 75.75 98 GLY A C 1
ATOM 744 O O . GLY A 1 98 ? 19.330 3.304 -0.851 1.00 75.75 98 GLY A O 1
ATOM 745 N N . PRO A 1 99 ? 19.511 5.514 -1.313 1.00 70.12 99 PRO A N 1
ATOM 746 C CA . PRO A 1 99 ? 20.918 5.464 -1.680 1.00 70.12 99 PRO A CA 1
ATOM 747 C C . PRO A 1 99 ? 21.818 4.902 -0.572 1.00 70.12 99 PRO A C 1
ATOM 749 O O . PRO A 1 99 ? 21.564 5.090 0.620 1.00 70.12 99 PRO A O 1
ATOM 752 N N . GLY A 1 100 ? 22.874 4.184 -0.966 1.00 63.09 100 GLY A N 1
ATOM 753 C CA . GLY A 1 100 ? 23.920 3.703 -0.052 1.00 63.09 100 GLY A CA 1
ATOM 754 C C . GLY A 1 100 ? 23.487 2.592 0.917 1.00 63.09 100 GLY A C 1
ATOM 755 O O . GLY A 1 100 ? 24.221 2.265 1.856 1.00 63.09 100 GLY A O 1
ATOM 756 N N . ARG A 1 101 ? 22.306 1.986 0.723 1.00 66.38 101 ARG A N 1
ATOM 757 C CA . ARG A 1 101 ? 21.828 0.874 1.557 1.00 66.38 101 ARG A CA 1
ATOM 758 C C . ARG A 1 101 ? 22.629 -0.402 1.266 1.00 66.38 101 ARG A C 1
ATOM 760 O O . ARG A 1 101 ? 22.622 -0.927 0.157 1.00 66.38 101 ARG A O 1
ATOM 767 N N . ARG A 1 102 ? 23.282 -0.952 2.293 1.00 58.00 102 ARG A N 1
ATOM 768 C CA . ARG A 1 102 ? 23.941 -2.270 2.230 1.00 58.00 102 ARG A CA 1
ATOM 769 C C . ARG A 1 102 ? 22.915 -3.419 2.256 1.00 58.00 102 ARG A C 1
ATOM 771 O O . ARG A 1 102 ? 21.851 -3.241 2.852 1.00 58.00 102 ARG A O 1
ATOM 778 N N . PRO A 1 103 ? 23.229 -4.588 1.661 1.00 57.94 103 PRO A N 1
ATOM 779 C CA . PRO A 1 103 ? 24.536 -5.001 1.126 1.00 57.94 103 PRO A CA 1
ATOM 780 C C . PRO A 1 103 ? 24.863 -4.546 -0.306 1.00 57.94 103 PRO A C 1
ATOM 782 O O . PRO A 1 103 ? 25.952 -4.868 -0.764 1.00 57.94 103 PRO A O 1
ATOM 785 N N . TRP A 1 104 ? 24.015 -3.757 -0.979 1.00 64.50 104 TRP A N 1
ATOM 786 C CA . TRP A 1 104 ? 24.209 -3.398 -2.395 1.00 64.50 104 TRP A CA 1
ATOM 787 C C . TRP A 1 104 ? 24.526 -1.905 -2.621 1.00 64.50 104 TRP A C 1
ATOM 789 O O . TRP A 1 104 ? 23.675 -1.158 -3.105 1.00 64.50 104 TRP A O 1
ATOM 799 N N . PRO A 1 105 ? 25.744 -1.446 -2.273 1.00 53.38 105 PRO A N 1
ATOM 800 C CA . PRO A 1 105 ? 26.120 -0.030 -2.292 1.00 53.38 105 PRO A CA 1
ATOM 801 C C . PRO A 1 105 ? 26.122 0.613 -3.692 1.00 53.38 105 PRO A C 1
ATOM 803 O O . PRO A 1 105 ? 25.958 1.824 -3.778 1.00 53.38 105 PRO A O 1
ATOM 806 N N . ASP A 1 106 ? 26.244 -0.178 -4.764 1.00 56.59 106 ASP A N 1
ATOM 807 C CA . ASP A 1 106 ? 26.461 0.321 -6.135 1.00 56.59 106 ASP A CA 1
ATOM 808 C C . ASP A 1 106 ? 25.183 0.367 -6.995 1.00 56.59 106 ASP A C 1
ATOM 810 O O . ASP A 1 106 ? 25.230 0.659 -8.191 1.00 56.59 106 ASP A O 1
ATOM 814 N N . LEU A 1 107 ? 24.027 0.033 -6.409 1.00 55.12 107 LEU A N 1
ATOM 815 C CA . LEU A 1 107 ? 22.764 -0.119 -7.145 1.00 55.12 107 LEU A CA 1
ATOM 816 C C . LEU A 1 107 ? 21.853 1.088 -7.137 1.00 55.12 107 LEU A C 1
ATOM 818 O O . LEU A 1 107 ? 20.862 1.129 -7.864 1.00 55.12 107 LEU A O 1
ATOM 822 N N . THR A 1 108 ? 22.183 2.059 -6.312 1.00 53.50 108 THR A N 1
ATOM 823 C CA . THR A 1 108 ? 21.465 3.313 -6.224 1.00 53.50 108 THR A CA 1
ATOM 824 C C . THR A 1 108 ? 22.389 4.388 -6.766 1.00 53.50 108 THR A C 1
ATOM 826 O O . THR A 1 108 ? 23.045 5.059 -5.967 1.00 53.50 108 THR A O 1
ATOM 829 N N . PRO A 1 109 ? 22.499 4.552 -8.100 1.00 46.53 109 PRO A N 1
ATOM 830 C CA . PRO A 1 109 ? 22.950 5.829 -8.623 1.00 46.53 109 PRO A CA 1
ATOM 831 C C . PRO A 1 109 ? 22.138 6.921 -7.930 1.00 46.53 109 PRO A C 1
ATOM 833 O O . PRO A 1 109 ? 20.943 6.711 -7.668 1.00 46.53 109 PRO A O 1
ATOM 836 N N . ASP A 1 110 ? 22.761 8.062 -7.650 1.00 52.34 110 ASP A N 1
ATOM 837 C CA . ASP A 1 110 ? 22.022 9.295 -7.398 1.00 52.34 110 ASP A CA 1
ATOM 838 C C . ASP A 1 110 ? 21.013 9.421 -8.542 1.00 52.34 110 ASP A C 1
ATOM 840 O O . ASP A 1 110 ? 21.376 9.570 -9.710 1.00 52.34 110 ASP A O 1
ATOM 844 N N . SER A 1 111 ? 19.754 9.104 -8.237 1.00 52.91 111 SER A N 1
ATOM 845 C CA . SER A 1 111 ? 18.779 8.735 -9.256 1.00 52.91 111 SER A CA 1
ATOM 846 C C . SER A 1 111 ? 18.229 10.019 -9.839 1.00 52.91 111 SER A C 1
ATOM 848 O O . SER A 1 111 ? 17.142 10.456 -9.468 1.00 52.91 111 SER A O 1
ATOM 850 N N . GLU A 1 112 ? 19.003 10.636 -10.728 1.00 59.75 112 GLU A N 1
ATOM 851 C CA . GLU A 1 112 ? 18.535 11.750 -11.532 1.00 59.75 112 GLU A CA 1
ATOM 852 C C . GLU A 1 112 ? 17.232 11.311 -12.217 1.00 59.75 112 GLU A C 1
ATOM 854 O O . GLU A 1 112 ? 17.212 10.292 -12.918 1.00 59.75 112 GLU A O 1
ATOM 859 N N . PRO A 1 113 ? 16.113 12.027 -12.030 1.00 61.56 113 PRO A N 1
ATOM 860 C CA . PRO A 1 113 ? 14.817 11.599 -12.554 1.00 61.56 113 PRO A CA 1
ATOM 861 C C . PRO A 1 113 ? 14.806 11.412 -14.073 1.00 61.56 113 PRO A C 1
ATOM 863 O O . PRO A 1 113 ? 14.006 10.631 -14.591 1.00 61.56 113 PRO A O 1
ATOM 866 N N . ALA A 1 114 ? 15.709 12.096 -14.783 1.00 65.12 114 ALA A N 1
ATOM 867 C CA . ALA A 1 114 ? 15.941 11.917 -16.212 1.00 65.12 114 ALA A CA 1
ATOM 868 C C . ALA A 1 114 ? 16.313 10.466 -16.568 1.00 65.12 114 ALA A C 1
ATOM 870 O O . ALA A 1 114 ? 15.857 9.950 -17.589 1.00 65.12 114 ALA A O 1
ATOM 871 N N . VAL A 1 115 ? 17.066 9.775 -15.705 1.00 73.19 115 VAL A N 1
ATOM 872 C CA . VAL A 1 115 ? 17.434 8.365 -15.889 1.00 73.19 115 VAL A CA 1
ATOM 873 C C . VAL A 1 115 ? 16.188 7.484 -15.855 1.00 73.19 115 VAL A C 1
ATOM 875 O O . VAL A 1 115 ? 16.014 6.638 -16.719 1.00 73.19 115 VAL A O 1
ATOM 878 N N . LEU A 1 116 ? 15.242 7.729 -14.945 1.00 72.88 116 LEU A N 1
ATOM 879 C CA . LEU A 1 116 ? 14.020 6.916 -14.845 1.00 72.88 116 LEU A CA 1
ATOM 880 C C . LEU A 1 116 ? 13.142 6.976 -16.110 1.00 72.88 116 LEU A C 1
ATOM 882 O O . LEU A 1 116 ? 12.316 6.087 -16.326 1.00 72.88 116 LEU A O 1
ATOM 886 N N . ARG A 1 117 ? 13.317 8.006 -16.949 1.00 75.81 117 ARG A N 1
ATOM 887 C CA . ARG A 1 117 ? 12.546 8.207 -18.183 1.00 75.81 117 ARG A CA 1
ATOM 888 C C . ARG A 1 117 ? 13.109 7.487 -19.397 1.00 75.81 117 ARG A C 1
ATOM 890 O O . ARG A 1 117 ? 12.326 7.189 -20.293 1.00 75.81 117 ARG A O 1
ATOM 897 N N . SER A 1 118 ? 14.413 7.211 -19.458 1.00 78.31 118 SER A N 1
ATOM 898 C CA . SER A 1 118 ? 15.059 6.792 -20.715 1.00 78.31 118 SER A CA 1
ATOM 899 C C . SER A 1 118 ? 14.518 5.470 -21.274 1.00 78.31 118 SER A C 1
ATOM 901 O O . SER A 1 118 ? 14.562 5.250 -22.482 1.00 78.31 118 SER A O 1
ATOM 903 N N . LEU A 1 119 ? 13.946 4.624 -20.411 1.00 82.94 119 LEU A N 1
ATOM 904 C CA . LEU A 1 119 ? 13.367 3.327 -20.767 1.00 82.94 119 LEU A CA 1
ATOM 905 C C . LEU A 1 119 ? 11.834 3.278 -20.667 1.00 82.94 119 LEU A C 1
ATOM 907 O O . LEU A 1 119 ? 11.269 2.188 -20.629 1.00 82.94 119 LEU A O 1
ATOM 911 N N . SER A 1 120 ? 11.146 4.421 -20.617 1.00 86.38 120 SER A N 1
ATOM 912 C CA . SER A 1 120 ? 9.682 4.472 -20.518 1.00 86.38 120 SER A CA 1
ATOM 913 C C . SER A 1 120 ? 9.090 5.470 -21.507 1.00 86.38 120 SER A C 1
ATOM 915 O O . SER A 1 120 ? 9.454 6.645 -21.503 1.00 86.38 120 SER A O 1
ATOM 917 N N . VAL A 1 121 ? 8.135 5.021 -22.324 1.00 87.75 121 VAL A N 1
ATOM 918 C CA . VAL A 1 121 ? 7.390 5.887 -23.251 1.00 87.75 121 VAL A CA 1
ATOM 919 C C . VAL A 1 121 ? 6.514 6.864 -22.462 1.00 87.75 121 VAL A C 1
ATOM 921 O O . VAL A 1 121 ? 6.570 8.078 -22.666 1.00 87.75 121 VAL A O 1
ATOM 924 N N . GLU A 1 122 ? 5.725 6.352 -21.518 1.00 90.50 122 GLU A N 1
ATOM 925 C CA . GLU A 1 122 ? 4.909 7.170 -20.619 1.00 90.50 122 GLU A CA 1
ATOM 926 C C . GLU A 1 122 ? 5.696 7.589 -19.358 1.00 90.50 122 GLU A C 1
ATOM 928 O O . GLU A 1 122 ? 6.695 6.954 -19.004 1.00 90.50 122 GLU A O 1
ATOM 933 N N . PRO A 1 123 ? 5.284 8.667 -18.661 1.00 88.44 123 PRO A N 1
ATOM 934 C CA . PRO A 1 123 ? 5.783 9.004 -17.327 1.00 88.44 123 PRO A CA 1
ATOM 935 C C . PRO A 1 123 ? 5.824 7.792 -16.381 1.00 88.44 123 PRO A C 1
ATOM 937 O O . PRO A 1 123 ? 4.775 7.201 -16.118 1.00 88.44 123 PRO A O 1
ATOM 940 N N . PRO A 1 124 ? 6.999 7.406 -15.850 1.00 90.31 124 PRO A N 1
ATOM 941 C CA . PRO A 1 124 ? 7.087 6.355 -14.858 1.00 90.31 124 PRO A CA 1
ATOM 942 C C . PRO A 1 124 ? 6.426 6.829 -13.564 1.00 90.31 124 PRO A C 1
ATOM 944 O O . PRO A 1 124 ? 6.472 8.013 -13.202 1.00 90.31 124 PRO A O 1
ATOM 947 N N . VAL A 1 125 ? 5.824 5.879 -12.857 1.00 91.94 125 VAL A N 1
ATOM 948 C CA . VAL A 1 125 ? 5.226 6.105 -11.545 1.00 91.94 125 VAL A CA 1
ATOM 949 C C . VAL A 1 125 ? 6.093 5.435 -10.493 1.00 91.94 125 VAL A C 1
ATOM 951 O O . VAL A 1 125 ? 6.462 4.272 -10.619 1.00 91.94 125 VAL A O 1
ATOM 954 N N . LEU A 1 126 ? 6.407 6.173 -9.440 1.00 90.31 126 LEU A N 1
ATOM 955 C CA . LEU A 1 126 ? 7.185 5.720 -8.304 1.00 90.31 126 LEU A CA 1
ATOM 956 C C . LEU A 1 126 ? 6.289 5.661 -7.070 1.00 90.31 126 LEU A C 1
ATOM 958 O O . LEU A 1 126 ? 5.760 6.682 -6.645 1.00 90.31 126 LEU A O 1
ATOM 962 N N . VAL A 1 127 ? 6.125 4.476 -6.490 1.00 91.94 127 VAL A N 1
ATOM 963 C CA . VAL A 1 127 ? 5.284 4.244 -5.312 1.00 91.94 127 VAL A CA 1
ATOM 964 C C . VAL A 1 127 ? 6.152 3.898 -4.118 1.00 91.94 127 VAL A C 1
ATOM 966 O O . VAL A 1 127 ? 6.932 2.948 -4.158 1.00 91.94 127 VAL A O 1
ATOM 969 N N . VAL A 1 128 ? 5.995 4.646 -3.032 1.00 89.06 128 VAL A N 1
ATOM 970 C CA . VAL A 1 128 ? 6.763 4.463 -1.795 1.00 89.06 128 VAL A CA 1
ATOM 971 C C . VAL A 1 128 ? 5.858 4.548 -0.582 1.00 89.06 128 VAL A C 1
ATOM 973 O O . VAL A 1 128 ? 4.842 5.234 -0.619 1.00 89.06 128 VAL A O 1
ATOM 976 N N . ALA A 1 129 ? 6.230 3.887 0.511 1.00 86.94 129 ALA A N 1
ATOM 977 C CA . ALA A 1 129 ? 5.605 4.118 1.807 1.00 86.94 129 ALA A CA 1
ATOM 978 C C . ALA A 1 129 ? 6.481 5.040 2.662 1.00 86.94 129 ALA A C 1
ATOM 980 O O . ALA A 1 129 ? 7.709 4.936 2.644 1.00 86.94 129 ALA A O 1
ATOM 981 N N . ARG A 1 130 ? 5.855 5.934 3.436 1.00 84.06 130 ARG A N 1
ATOM 982 C CA . ARG A 1 130 ? 6.569 6.845 4.347 1.00 84.06 130 ARG A CA 1
ATOM 983 C C . ARG A 1 130 ? 7.345 6.092 5.434 1.00 84.06 130 ARG A C 1
ATOM 985 O O . ARG A 1 130 ? 8.384 6.567 5.877 1.00 84.06 130 ARG A O 1
ATOM 992 N N . ASP A 1 131 ? 6.845 4.934 5.850 1.00 84.56 131 ASP A N 1
ATOM 993 C CA . ASP A 1 131 ? 7.427 4.065 6.874 1.00 84.56 131 ASP A CA 1
ATOM 994 C C . ASP A 1 131 ? 8.320 2.950 6.293 1.00 84.56 131 ASP A C 1
ATOM 996 O O . ASP A 1 131 ? 8.607 1.980 6.995 1.00 84.56 131 ASP A O 1
ATOM 1000 N N . ASP A 1 132 ? 8.761 3.054 5.030 1.00 87.31 132 ASP A N 1
ATOM 1001 C CA . ASP A 1 132 ? 9.651 2.059 4.423 1.00 87.31 132 ASP A CA 1
ATOM 1002 C C . ASP A 1 132 ? 11.043 2.073 5.090 1.00 87.31 132 ASP A C 1
ATOM 1004 O O . ASP A 1 132 ? 11.810 3.029 4.910 1.00 87.31 132 ASP A O 1
ATOM 1008 N N . PRO A 1 133 ? 11.431 1.003 5.816 1.00 84.31 133 PRO A N 1
ATOM 1009 C CA . PRO A 1 133 ? 12.727 0.951 6.483 1.00 84.31 133 PRO A CA 1
ATOM 1010 C C . PRO A 1 133 ? 13.901 0.920 5.495 1.00 84.31 133 PRO A C 1
ATOM 1012 O O . PRO A 1 133 ? 15.034 1.187 5.896 1.00 84.31 133 PRO A O 1
ATOM 1015 N N . TRP A 1 134 ? 13.661 0.606 4.215 1.00 80.94 134 TRP A N 1
ATOM 1016 C CA . TRP A 1 134 ? 14.690 0.533 3.177 1.00 80.94 134 TRP A CA 1
ATOM 1017 C C . TRP A 1 134 ? 15.033 1.879 2.547 1.00 80.94 134 TRP A C 1
ATOM 1019 O O . TRP A 1 134 ? 16.005 1.964 1.797 1.00 80.94 134 TRP A O 1
ATOM 1029 N N . ARG A 1 135 ? 14.306 2.945 2.897 1.00 76.75 135 ARG A N 1
ATOM 1030 C CA . ARG A 1 135 ? 14.559 4.300 2.392 1.00 76.75 135 ARG A CA 1
ATOM 1031 C C . ARG A 1 135 ? 15.537 5.125 3.227 1.00 76.75 135 ARG A C 1
ATOM 1033 O O . ARG A 1 135 ? 15.944 6.185 2.767 1.00 76.75 135 ARG A O 1
ATOM 1040 N N . ASN A 1 136 ? 15.907 4.683 4.436 1.00 70.19 136 ASN A N 1
ATOM 1041 C CA . ASN A 1 136 ? 16.809 5.411 5.349 1.00 70.19 136 ASN A CA 1
ATOM 1042 C C . ASN A 1 136 ? 16.397 6.880 5.623 1.00 70.19 136 ASN A C 1
ATOM 1044 O O . ASN A 1 136 ? 17.243 7.727 5.885 1.00 70.19 136 ASN A O 1
ATOM 1048 N N . GLY A 1 137 ? 15.102 7.205 5.547 1.00 64.94 137 GLY A N 1
ATOM 1049 C CA . GLY A 1 137 ? 14.616 8.575 5.755 1.00 64.94 137 GLY A CA 1
ATOM 1050 C C . GLY A 1 137 ? 14.941 9.557 4.623 1.00 64.94 137 GLY A C 1
ATOM 1051 O O . GLY A 1 137 ? 14.653 10.741 4.772 1.00 64.94 137 GLY A O 1
ATOM 1052 N N . HIS A 1 138 ? 15.491 9.095 3.492 1.00 64.38 138 HIS A N 1
ATOM 1053 C CA . HIS A 1 138 ? 15.741 9.968 2.349 1.00 64.38 138 HIS A CA 1
ATOM 1054 C C . HIS A 1 138 ? 14.414 10.457 1.747 1.00 64.38 138 HIS A C 1
ATOM 1056 O O . HIS A 1 138 ? 13.581 9.626 1.331 1.00 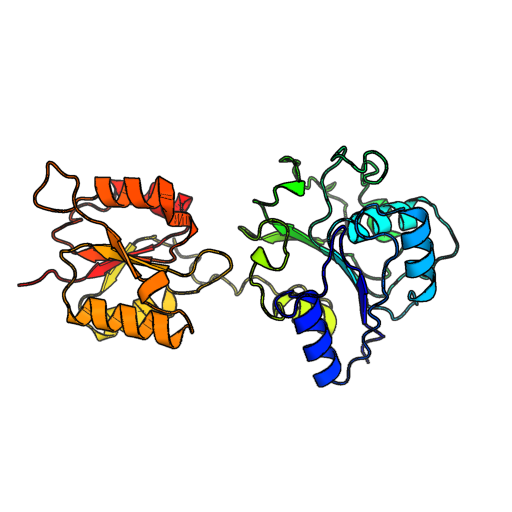64.38 138 HIS A O 1
ATOM 1062 N N . PRO A 1 139 ? 14.197 11.785 1.679 1.00 61.47 139 PRO A N 1
ATOM 1063 C CA . PRO A 1 139 ? 13.066 12.332 0.956 1.00 61.47 139 PRO A CA 1
ATOM 1064 C C . PRO A 1 139 ? 13.187 11.964 -0.523 1.00 61.47 139 PRO A C 1
ATOM 1066 O O . PRO A 1 139 ? 14.275 11.750 -1.057 1.00 61.47 139 PRO A O 1
ATOM 1069 N N . LEU A 1 140 ? 12.040 11.818 -1.177 1.00 66.69 140 LEU A N 1
ATOM 1070 C CA . LEU A 1 140 ? 11.971 11.644 -2.622 1.00 66.69 140 LEU A CA 1
ATOM 1071 C C . LEU A 1 140 ? 11.851 13.033 -3.246 1.00 66.69 140 LEU A C 1
ATOM 1073 O O . LEU A 1 140 ? 10.809 13.394 -3.785 1.00 66.69 140 LEU A O 1
ATOM 1077 N N . ASP A 1 141 ? 12.901 13.833 -3.078 1.00 62.50 141 ASP A N 1
ATOM 1078 C CA . ASP A 1 141 ? 12.958 15.175 -3.644 1.00 62.50 141 ASP A CA 1
ATOM 1079 C C . ASP A 1 141 ? 13.281 15.037 -5.126 1.00 62.50 141 ASP A C 1
ATOM 1081 O O . ASP A 1 141 ? 14.431 14.879 -5.532 1.00 62.50 141 ASP A O 1
ATOM 1085 N N . LEU A 1 142 ? 12.230 15.023 -5.942 1.00 67.50 142 LEU A N 1
ATOM 1086 C CA . LEU A 1 142 ? 12.392 15.157 -7.376 1.00 67.50 142 LEU A CA 1
ATOM 1087 C C . LEU A 1 142 ? 12.533 16.650 -7.722 1.00 67.50 142 LEU A C 1
ATOM 1089 O O . LEU A 1 142 ? 11.758 17.463 -7.210 1.00 67.50 142 LEU A O 1
ATOM 1093 N N . PRO A 1 143 ? 13.467 17.015 -8.616 1.00 66.94 143 PRO A N 1
ATOM 1094 C CA . PRO A 1 143 ? 13.468 18.281 -9.332 1.00 66.94 143 PRO A CA 1
ATOM 1095 C C . PRO A 1 143 ? 12.067 18.685 -9.803 1.00 66.94 143 PRO A C 1
ATOM 1097 O O . PRO A 1 143 ? 11.273 17.842 -10.229 1.00 66.94 143 PRO A O 1
ATOM 1100 N N . ALA A 1 144 ? 11.766 19.983 -9.740 1.00 67.81 144 ALA A N 1
ATOM 1101 C CA . ALA A 1 144 ? 10.445 20.528 -10.065 1.00 67.81 144 ALA A CA 1
ATOM 1102 C C . ALA A 1 144 ? 10.007 20.273 -11.522 1.00 67.81 144 ALA A C 1
ATOM 1104 O O . ALA A 1 144 ? 8.815 20.276 -11.818 1.00 67.81 144 ALA A O 1
ATOM 1105 N N . ASP A 1 145 ? 10.961 20.052 -12.424 1.00 69.88 145 ASP A N 1
ATOM 1106 C CA . ASP A 1 145 ? 10.769 19.720 -13.837 1.00 69.88 145 ASP A CA 1
ATOM 1107 C C . ASP A 1 145 ? 10.710 18.205 -14.105 1.00 69.88 145 ASP A C 1
ATOM 1109 O O . ASP A 1 145 ? 10.527 17.770 -15.248 1.00 69.88 145 ASP A O 1
ATOM 1113 N N . SER A 1 146 ? 10.820 17.377 -13.062 1.00 74.62 146 SER A N 1
ATOM 1114 C CA . SER A 1 146 ? 10.684 15.935 -13.190 1.00 74.62 146 SER A CA 1
ATOM 1115 C C . SER A 1 146 ? 9.280 15.561 -13.642 1.00 74.62 146 SER A C 1
ATOM 1117 O O . SER A 1 146 ? 8.267 15.916 -13.045 1.00 74.62 146 SER A O 1
ATOM 1119 N N . THR A 1 147 ? 9.226 14.749 -14.689 1.00 80.62 147 THR A N 1
ATOM 1120 C CA . THR A 1 147 ? 7.980 14.157 -15.181 1.00 80.62 147 THR A CA 1
ATOM 1121 C C . THR A 1 147 ? 7.706 12.786 -14.560 1.00 80.62 147 THR A C 1
ATOM 1123 O O . THR A 1 147 ? 6.750 12.125 -14.946 1.00 80.62 147 THR A O 1
ATOM 1126 N N . VAL A 1 148 ? 8.523 12.340 -13.601 1.00 84.25 148 VAL A N 1
ATOM 1127 C CA . VAL A 1 148 ? 8.268 11.130 -12.809 1.00 84.25 148 VAL A CA 1
ATOM 1128 C C . VAL A 1 148 ? 7.168 11.433 -11.794 1.00 84.25 148 VAL A C 1
ATOM 1130 O O . VAL A 1 148 ? 7.283 12.365 -11.001 1.00 84.25 148 VAL A O 1
ATOM 1133 N N . ARG A 1 149 ? 6.101 10.630 -11.777 1.00 86.69 149 ARG A N 1
ATOM 1134 C CA . ARG A 1 149 ? 5.019 10.793 -10.797 1.00 86.69 149 ARG A CA 1
ATOM 1135 C C . ARG A 1 149 ? 5.358 10.031 -9.522 1.00 86.69 149 ARG A C 1
ATOM 1137 O O . ARG A 1 149 ? 5.556 8.823 -9.578 1.00 86.69 149 ARG A O 1
ATOM 1144 N N . VAL A 1 150 ? 5.345 10.699 -8.369 1.00 85.94 150 VAL A N 1
ATOM 1145 C CA . VAL A 1 150 ? 5.545 10.046 -7.063 1.00 85.94 150 VAL A CA 1
ATOM 1146 C C . VAL A 1 150 ? 4.215 9.863 -6.351 1.00 85.94 150 VAL A C 1
ATOM 1148 O O . VAL A 1 150 ? 3.421 10.792 -6.215 1.00 85.94 150 VAL A O 1
ATOM 1151 N N . VAL A 1 151 ? 3.990 8.649 -5.872 1.00 88.25 151 VAL A N 1
ATOM 1152 C CA . VAL A 1 151 ? 2.875 8.259 -5.020 1.00 88.25 151 VAL A CA 1
ATOM 1153 C C . VAL A 1 151 ? 3.449 7.858 -3.670 1.00 88.25 151 VAL A C 1
ATOM 1155 O O . VAL A 1 151 ? 4.100 6.822 -3.536 1.00 88.25 151 VAL A O 1
ATOM 1158 N N . THR A 1 152 ? 3.166 8.661 -2.651 1.00 85.50 152 THR A N 1
ATOM 1159 C CA . THR A 1 152 ? 3.584 8.373 -1.277 1.00 85.50 152 THR A CA 1
ATOM 1160 C C . THR A 1 152 ? 2.406 7.833 -0.481 1.00 85.50 152 THR A C 1
ATOM 1162 O O . THR A 1 152 ? 1.450 8.552 -0.194 1.00 85.50 152 THR A O 1
ATOM 1165 N N . LEU A 1 153 ? 2.486 6.563 -0.098 1.00 84.19 153 LEU A N 1
ATOM 1166 C CA . LEU A 1 153 ? 1.558 5.925 0.822 1.00 84.19 153 LEU A CA 1
ATOM 1167 C C . LEU A 1 153 ? 1.910 6.314 2.267 1.00 84.19 153 LEU A C 1
ATOM 1169 O O . LEU A 1 153 ? 3.093 6.370 2.623 1.00 84.19 153 LEU A O 1
ATOM 1173 N N . PRO A 1 154 ? 0.910 6.589 3.124 1.00 79.62 154 PRO A N 1
ATOM 1174 C CA . PRO A 1 154 ? 1.157 6.993 4.506 1.00 79.62 154 PRO A CA 1
ATOM 1175 C C . PRO A 1 154 ? 1.815 5.878 5.324 1.00 79.62 154 PRO A C 1
ATOM 1177 O O . PRO A 1 154 ? 2.635 6.164 6.191 1.00 79.62 154 PRO A O 1
ATOM 1180 N N . THR A 1 155 ? 1.469 4.623 5.034 1.00 82.06 155 THR A N 1
ATOM 1181 C CA . THR A 1 155 ? 2.052 3.423 5.633 1.00 82.06 155 THR A CA 1
ATOM 1182 C C . THR A 1 155 ? 2.124 2.303 4.599 1.00 82.06 155 THR A C 1
ATOM 1184 O O . THR A 1 155 ? 1.445 2.342 3.571 1.00 82.06 155 THR A O 1
ATOM 1187 N N . GLY A 1 156 ? 2.946 1.296 4.871 1.00 82.62 156 GLY A N 1
ATOM 1188 C CA . GLY A 1 156 ? 3.121 0.156 3.979 1.00 82.62 156 GLY A CA 1
ATOM 1189 C C . GLY A 1 156 ? 4.447 -0.572 4.148 1.00 82.62 156 GLY A C 1
ATOM 1190 O O . GLY A 1 156 ? 4.615 -1.628 3.543 1.00 82.62 156 GLY A O 1
ATOM 1191 N N . GLY A 1 157 ? 5.378 -0.071 4.963 1.00 89.50 157 GLY A N 1
ATOM 1192 C CA . GLY A 1 157 ? 6.715 -0.642 5.093 1.00 89.50 157 GLY A CA 1
ATOM 1193 C C . GLY A 1 157 ? 7.384 -0.756 3.724 1.00 89.50 157 GLY A C 1
ATOM 1194 O O . GLY A 1 157 ? 7.314 0.160 2.916 1.00 89.50 157 GLY A O 1
ATOM 1195 N N . HIS A 1 158 ? 7.969 -1.912 3.416 1.00 90.50 158 HIS A N 1
ATOM 1196 C CA . HIS A 1 158 ? 8.617 -2.135 2.119 1.00 90.50 158 HIS A CA 1
ATOM 1197 C C . HIS A 1 158 ? 7.655 -2.550 0.988 1.00 90.50 158 HIS A C 1
ATOM 1199 O O . HIS A 1 158 ? 8.091 -3.076 -0.032 1.00 90.50 158 HIS A O 1
ATOM 1205 N N . LEU A 1 159 ? 6.338 -2.381 1.174 1.00 91.38 159 LEU A N 1
ATOM 1206 C CA . LEU A 1 159 ? 5.310 -2.815 0.217 1.00 91.38 159 LEU A CA 1
ATOM 1207 C C . LEU A 1 159 ? 5.504 -4.282 -0.191 1.00 91.38 159 LEU A C 1
ATOM 1209 O O . LEU A 1 159 ? 5.643 -4.597 -1.364 1.00 91.38 159 LEU A O 1
ATOM 1213 N N . ASN A 1 160 ? 5.563 -5.175 0.795 1.00 88.00 160 ASN A N 1
ATOM 1214 C CA . ASN A 1 160 ? 5.755 -6.610 0.612 1.00 88.00 160 ASN A CA 1
ATOM 1215 C C . ASN A 1 160 ? 4.576 -7.406 1.209 1.00 88.00 160 ASN A C 1
ATOM 1217 O O . ASN A 1 160 ? 3.506 -6.855 1.468 1.00 88.00 160 ASN A O 1
ATOM 1221 N N . GLU A 1 161 ? 4.739 -8.708 1.449 1.00 84.00 161 GLU A N 1
ATOM 1222 C CA . GLU A 1 161 ? 3.684 -9.544 2.047 1.00 84.00 161 GLU A CA 1
ATOM 1223 C C . GLU A 1 161 ? 3.215 -9.001 3.410 1.00 84.00 161 GLU A C 1
ATOM 1225 O O . GLU A 1 161 ? 2.017 -8.992 3.706 1.00 84.00 161 GLU A O 1
ATOM 1230 N N . ALA A 1 162 ? 4.128 -8.449 4.218 1.00 84.31 162 ALA A N 1
ATOM 1231 C CA . ALA A 1 162 ? 3.785 -7.863 5.513 1.00 84.31 162 ALA A CA 1
ATOM 1232 C C . ALA A 1 162 ? 2.882 -6.621 5.388 1.00 84.31 162 ALA A C 1
ATOM 1234 O O . ALA A 1 162 ? 2.231 -6.237 6.364 1.00 84.31 162 ALA A O 1
ATOM 1235 N N . SER A 1 163 ? 2.815 -6.018 4.199 1.00 82.81 163 SER A N 1
ATOM 1236 C CA . SER A 1 163 ? 1.958 -4.877 3.873 1.00 82.81 163 SER A CA 1
ATOM 1237 C C . SER A 1 163 ? 0.508 -5.279 3.606 1.00 82.81 163 SER A C 1
ATOM 1239 O O . SER A 1 163 ? -0.356 -4.407 3.600 1.00 82.81 163 SER A O 1
ATOM 1241 N N . ARG A 1 164 ? 0.219 -6.580 3.420 1.00 83.19 164 ARG A N 1
ATOM 1242 C CA . ARG A 1 164 ? -1.142 -7.142 3.293 1.00 83.19 164 ARG A CA 1
ATOM 1243 C C . ARG A 1 164 ? -2.022 -6.408 2.276 1.00 83.19 164 ARG A C 1
ATOM 1245 O O . ARG A 1 164 ? -3.202 -6.169 2.513 1.00 83.19 164 ARG A O 1
ATOM 1252 N N . LEU A 1 165 ? -1.439 -6.046 1.136 1.00 81.75 165 LEU A N 1
ATOM 1253 C CA . LEU A 1 165 ? -2.114 -5.263 0.095 1.00 81.75 165 LEU A CA 1
ATOM 1254 C C . LEU A 1 165 ? -3.131 -6.084 -0.725 1.00 81.75 165 LEU A C 1
ATOM 1256 O O . LEU A 1 165 ? -3.837 -5.517 -1.560 1.00 81.75 165 LEU A O 1
ATOM 1260 N N . GLY A 1 166 ? -3.213 -7.405 -0.511 1.00 88.94 166 GLY A N 1
ATOM 1261 C CA . GLY A 1 166 ? -4.008 -8.307 -1.349 1.00 88.94 166 GLY A CA 1
ATOM 1262 C C . GLY A 1 166 ? -3.535 -8.250 -2.804 1.00 88.94 166 GLY A C 1
ATOM 1263 O O . GLY A 1 166 ? -2.352 -8.057 -3.051 1.00 88.94 166 GLY A O 1
ATOM 1264 N N . ALA A 1 167 ? -4.452 -8.318 -3.771 1.00 86.00 167 ALA A N 1
ATOM 1265 C CA . ALA A 1 167 ? -4.141 -8.103 -5.193 1.00 86.00 167 ALA A CA 1
ATOM 1266 C C . ALA A 1 167 ? -3.849 -6.627 -5.557 1.00 86.00 167 ALA A C 1
ATOM 1268 O O . ALA A 1 167 ? -3.746 -6.287 -6.729 1.00 86.00 167 ALA A O 1
ATOM 1269 N N . TRP A 1 168 ? -3.750 -5.739 -4.562 1.00 92.62 168 TRP A N 1
ATOM 1270 C CA . TRP A 1 168 ? -3.386 -4.329 -4.686 1.00 92.62 168 TRP A CA 1
ATOM 1271 C C . TRP A 1 168 ? -4.145 -3.565 -5.785 1.00 92.62 168 TRP A C 1
ATOM 1273 O O . TRP A 1 168 ? -3.599 -3.176 -6.818 1.00 92.62 168 TRP A O 1
ATOM 1283 N N . ALA A 1 169 ? -5.429 -3.300 -5.525 1.00 90.31 169 ALA A N 1
ATOM 1284 C CA . ALA A 1 169 ? -6.342 -2.668 -6.480 1.00 90.31 169 ALA A CA 1
ATOM 1285 C C . ALA A 1 169 ? -5.811 -1.378 -7.154 1.00 90.31 169 ALA A C 1
ATOM 1287 O O . ALA A 1 169 ? -6.018 -1.242 -8.362 1.00 90.31 169 ALA A O 1
ATOM 1288 N N . PRO A 1 170 ? -5.092 -0.463 -6.463 1.00 91.94 170 PRO A N 1
ATOM 1289 C CA . PRO A 1 170 ? -4.476 0.689 -7.119 1.00 91.94 170 PRO A CA 1
ATOM 1290 C C . PRO A 1 170 ? -3.467 0.337 -8.214 1.00 91.94 170 PRO A C 1
ATOM 1292 O O . PRO A 1 170 ? -3.507 0.936 -9.287 1.00 91.94 170 PRO A O 1
ATOM 1295 N N . ALA A 1 171 ? -2.611 -0.663 -7.980 1.00 94.75 171 ALA A N 1
ATOM 1296 C CA . ALA A 1 171 ? -1.653 -1.122 -8.979 1.00 94.75 171 ALA A CA 1
ATOM 1297 C C . ALA A 1 171 ? -2.374 -1.751 -10.178 1.00 94.75 171 ALA A C 1
ATOM 1299 O O . ALA A 1 171 ? -2.051 -1.419 -11.315 1.00 94.75 171 ALA A O 1
ATOM 1300 N N . ARG A 1 172 ? -3.417 -2.568 -9.946 1.00 94.69 172 ARG A N 1
ATOM 1301 C CA . ARG A 1 172 ? -4.261 -3.090 -11.037 1.00 94.69 172 ARG A CA 1
ATOM 1302 C C . ARG A 1 172 ? -4.889 -1.964 -11.855 1.00 94.69 172 ARG A C 1
ATOM 1304 O O . ARG A 1 172 ? -4.806 -1.987 -13.076 1.00 94.69 172 ARG A O 1
ATOM 1311 N N . HIS A 1 173 ? -5.497 -0.972 -11.206 1.00 92.94 173 HIS A N 1
ATOM 1312 C CA . HIS A 1 173 ? -6.110 0.158 -11.907 1.00 92.94 173 HIS A CA 1
ATOM 1313 C C . HIS A 1 173 ? -5.094 0.912 -12.775 1.00 92.94 173 HIS A C 1
ATOM 1315 O O . HIS A 1 173 ? -5.383 1.205 -13.935 1.00 92.94 173 HIS A O 1
ATOM 1321 N N . TRP A 1 174 ? -3.889 1.148 -12.249 1.00 95.75 174 TRP A N 1
ATOM 1322 C CA . TRP A 1 174 ? -2.806 1.780 -12.996 1.00 95.75 174 TRP A CA 1
ATOM 1323 C C . TRP A 1 174 ? -2.348 0.948 -14.199 1.00 95.75 174 TRP A C 1
ATOM 1325 O O . TRP A 1 174 ? -2.157 1.505 -15.275 1.00 95.75 174 TRP A O 1
ATOM 1335 N N . ILE A 1 175 ? -2.233 -0.378 -14.073 1.00 95.38 175 ILE A N 1
ATOM 1336 C CA . ILE A 1 175 ? -1.902 -1.256 -15.212 1.00 95.38 175 ILE A CA 1
ATOM 1337 C C . ILE A 1 175 ? -2.931 -1.083 -16.332 1.00 95.38 175 ILE A C 1
ATOM 1339 O O . ILE A 1 175 ? -2.567 -0.911 -17.497 1.00 95.38 175 ILE A O 1
ATOM 1343 N N . LEU A 1 176 ? -4.216 -1.090 -15.965 1.00 92.75 176 LEU A N 1
ATOM 1344 C CA . LEU A 1 176 ? -5.321 -1.055 -16.919 1.00 92.75 176 LEU A CA 1
ATOM 1345 C C . LEU A 1 176 ? -5.469 0.300 -17.618 1.00 92.75 176 LEU A C 1
ATOM 1347 O O . LEU A 1 176 ? -5.768 0.352 -18.810 1.00 92.75 176 LEU A O 1
ATOM 1351 N N . THR A 1 177 ? -5.257 1.397 -16.894 1.00 92.81 177 THR A N 1
ATOM 1352 C CA . THR A 1 177 ? -5.595 2.749 -17.372 1.00 92.81 177 THR A CA 1
ATOM 1353 C C . THR A 1 177 ? -4.366 3.607 -17.669 1.00 92.81 177 THR A C 1
ATOM 1355 O O . THR A 1 177 ? -4.382 4.414 -18.594 1.00 92.81 177 THR A O 1
ATOM 1358 N N . GLY A 1 178 ? -3.259 3.379 -16.962 1.00 91.38 178 GLY A N 1
ATOM 1359 C CA . GLY A 1 178 ? -2.089 4.263 -16.902 1.00 91.38 178 GLY A CA 1
ATOM 1360 C C . GLY A 1 178 ? -2.215 5.343 -15.831 1.00 91.38 178 GLY A C 1
ATOM 1361 O O . GLY A 1 178 ? -1.243 6.029 -15.514 1.00 91.38 178 GLY A O 1
ATOM 1362 N N . GLU A 1 179 ? -3.391 5.474 -15.226 1.00 90.44 179 GLU A N 1
ATOM 1363 C CA . GLU A 1 179 ? -3.655 6.449 -14.188 1.00 90.44 179 GLU A CA 1
ATOM 1364 C C . GLU A 1 179 ? -3.508 5.782 -12.831 1.00 90.44 179 GLU A C 1
ATOM 1366 O O . GLU A 1 179 ? -4.147 4.778 -12.524 1.00 90.44 179 GLU A O 1
ATOM 1371 N N . TRP A 1 180 ? -2.636 6.332 -11.988 1.00 88.81 180 TRP A N 1
ATOM 1372 C CA . TRP A 1 180 ? -2.659 5.931 -10.592 1.00 88.81 180 TRP A CA 1
ATOM 1373 C C . TRP A 1 180 ? -3.925 6.527 -9.989 1.00 88.81 180 TRP A C 1
ATOM 1375 O O . TRP A 1 180 ? -4.075 7.759 -10.077 1.00 88.81 180 TRP A O 1
ATOM 1385 N N . PRO A 1 181 ? -4.819 5.703 -9.407 1.00 82.38 181 PRO A N 1
ATOM 1386 C CA . PRO A 1 181 ? -6.087 6.214 -8.933 1.00 82.38 181 PRO A CA 1
ATOM 1387 C C . PRO A 1 181 ? -5.791 7.282 -7.897 1.00 82.38 181 PRO A C 1
ATOM 1389 O O . PRO A 1 181 ? -4.918 7.105 -7.035 1.00 82.38 181 PRO A O 1
ATOM 1392 N N . ALA A 1 182 ? -6.498 8.405 -7.995 1.00 63.88 182 ALA A N 1
ATOM 1393 C CA . ALA A 1 182 ? -6.522 9.326 -6.880 1.00 63.88 182 ALA A CA 1
ATOM 1394 C C . ALA A 1 182 ? -6.871 8.502 -5.630 1.00 63.88 182 ALA A C 1
ATOM 1396 O O . ALA A 1 182 ? -7.749 7.629 -5.711 1.00 63.88 182 ALA A O 1
ATOM 1397 N N . PRO A 1 183 ? -6.185 8.715 -4.488 1.00 52.38 183 PRO A N 1
ATOM 1398 C CA . PRO A 1 183 ? -6.774 8.277 -3.233 1.00 52.38 183 PRO A CA 1
ATOM 1399 C C . PRO A 1 183 ? -8.224 8.770 -3.277 1.00 52.38 183 PRO A C 1
ATOM 1401 O O . PRO A 1 183 ? -8.416 9.917 -3.696 1.00 52.38 183 PRO A O 1
ATOM 1404 N N . PRO A 1 184 ? -9.213 7.895 -3.011 1.00 42.47 184 PRO A N 1
ATOM 1405 C CA . PRO A 1 184 ? -10.622 8.229 -3.196 1.00 42.47 184 PRO A CA 1
ATOM 1406 C C . PRO A 1 184 ? -10.831 9.630 -2.652 1.00 42.47 184 PRO A C 1
ATOM 1408 O O . PRO A 1 184 ? -10.405 9.856 -1.516 1.00 42.47 184 PRO A O 1
ATOM 1411 N N . GLU A 1 185 ? -11.330 10.550 -3.497 1.00 34.91 185 GLU A N 1
ATOM 1412 C CA . GLU A 1 185 ? -11.432 11.968 -3.153 1.00 34.91 185 GLU A CA 1
ATOM 1413 C C . GLU A 1 185 ? -11.927 12.048 -1.726 1.00 34.91 185 GLU A C 1
ATOM 1415 O O . GLU A 1 185 ? -13.037 11.597 -1.412 1.00 34.91 185 GLU A O 1
ATOM 1420 N N . ASP A 1 186 ? -11.055 12.542 -0.850 1.00 39.31 186 ASP A N 1
ATOM 1421 C CA . ASP A 1 186 ? -11.415 12.727 0.529 1.00 39.31 186 ASP A CA 1
ATOM 1422 C C . ASP A 1 186 ? -12.342 13.938 0.569 1.00 39.31 186 ASP A C 1
ATOM 1424 O O . ASP A 1 186 ? -11.971 15.053 0.926 1.00 39.31 186 ASP A O 1
ATOM 1428 N N . THR A 1 187 ? -13.593 13.714 0.181 1.00 32.06 187 THR A N 1
ATOM 1429 C CA . THR A 1 187 ? -14.711 14.629 0.395 1.00 32.06 187 THR A CA 1
ATOM 1430 C C . THR A 1 187 ? -14.920 14.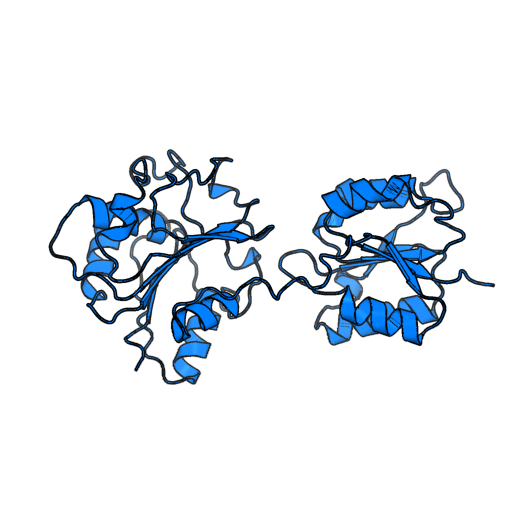909 1.893 1.00 32.06 187 THR A C 1
ATOM 1432 O O . THR A 1 187 ? -15.726 15.769 2.245 1.00 32.06 187 THR A O 1
ATOM 1435 N N . SER A 1 188 ? -14.139 14.278 2.790 1.00 41.03 188 SER A N 1
ATOM 1436 C CA . SER A 1 188 ? -13.985 14.664 4.197 1.00 41.03 188 SER A CA 1
ATOM 1437 C C . SER A 1 188 ? -12.878 15.699 4.472 1.00 41.03 188 SER A C 1
ATOM 1439 O O . SER A 1 188 ? -12.609 16.021 5.625 1.00 41.03 188 SER A O 1
ATOM 1441 N N . SER A 1 189 ? -12.348 16.368 3.438 1.00 34.50 189 SER A N 1
ATOM 1442 C CA . SER A 1 189 ? -11.599 17.635 3.568 1.00 34.50 189 SER A CA 1
ATOM 1443 C C . SER A 1 189 ? -12.437 18.800 4.144 1.00 34.50 189 SER A C 1
ATOM 1445 O O . SER A 1 189 ? -11.956 19.930 4.249 1.00 34.50 189 SER A O 1
ATOM 1447 N N . ARG A 1 190 ? -13.674 18.560 4.588 1.00 38.16 190 ARG A N 1
ATOM 1448 C CA . ARG A 1 190 ? -14.233 19.325 5.705 1.00 38.16 190 ARG A CA 1
ATOM 1449 C C . ARG A 1 190 ? -13.612 18.787 6.987 1.00 38.16 190 ARG A C 1
ATOM 1451 O O . ARG A 1 190 ? -14.151 17.830 7.524 1.00 38.16 190 ARG A O 1
ATOM 1458 N N . THR A 1 191 ? -12.495 19.383 7.427 1.00 40.09 191 THR A N 1
ATOM 1459 C CA . THR A 1 191 ? -11.957 19.265 8.802 1.00 40.09 191 THR A CA 1
ATOM 1460 C C . THR A 1 191 ? -12.257 17.906 9.426 1.00 40.09 191 THR A C 1
ATOM 1462 O O . THR A 1 191 ? -13.238 17.782 10.158 1.00 40.09 191 THR A O 1
ATOM 1465 N N . ARG A 1 192 ? -11.474 16.874 9.086 1.00 50.62 192 ARG A N 1
ATOM 1466 C CA . ARG A 1 192 ? -11.674 15.521 9.613 1.00 50.62 192 ARG A CA 1
ATOM 1467 C C . ARG A 1 192 ? -11.410 15.536 11.115 1.00 50.62 192 ARG A C 1
ATOM 1469 O O . ARG A 1 192 ? -10.299 15.270 11.562 1.00 50.62 192 ARG A O 1
ATOM 1476 N N . THR A 1 193 ? -12.419 15.912 11.892 1.00 66.62 193 THR A N 1
ATOM 1477 C CA . THR A 1 193 ? -12.379 15.816 13.339 1.00 66.62 193 THR A CA 1
ATOM 1478 C C . THR A 1 193 ? -12.158 14.335 13.630 1.00 66.62 193 THR A C 1
ATOM 1480 O O . THR A 1 193 ? -12.967 13.516 13.190 1.00 66.62 193 THR A O 1
ATOM 1483 N N . PRO A 1 194 ? -11.082 13.944 14.332 1.00 80.69 194 PRO A N 1
ATOM 1484 C CA . PRO A 1 194 ? -10.834 12.544 14.672 1.00 80.69 194 PRO A CA 1
ATOM 1485 C C . PRO A 1 194 ? -11.823 12.032 15.734 1.00 80.69 194 PRO A C 1
ATOM 1487 O O . PRO A 1 194 ? -11.540 11.067 16.431 1.00 80.69 194 PRO A O 1
ATOM 1490 N N . LEU A 1 195 ? -12.958 12.711 15.897 1.00 86.81 195 LEU A N 1
ATOM 1491 C CA . LEU A 1 195 ? -13.957 12.536 16.931 1.00 86.81 195 LEU A CA 1
ATOM 1492 C C . LEU A 1 195 ? -15.309 12.392 16.238 1.00 86.81 195 LEU A C 1
ATOM 1494 O O . LEU A 1 195 ? -15.658 13.175 15.353 1.00 86.81 195 LEU A O 1
ATOM 1498 N N . THR A 1 196 ? -16.071 11.384 16.626 1.00 92.00 196 THR A N 1
ATOM 1499 C CA . THR A 1 196 ? -17.454 11.190 16.199 1.00 92.00 196 THR A CA 1
ATOM 1500 C C . THR A 1 196 ? -18.261 10.788 17.422 1.00 92.00 196 THR A C 1
ATOM 1502 O O . THR A 1 196 ? -17.843 9.903 18.160 1.00 92.00 196 THR A O 1
ATOM 1505 N N . ASP A 1 197 ? -19.413 11.414 17.628 1.00 92.19 197 ASP A N 1
ATOM 1506 C CA . ASP A 1 197 ? -20.397 10.974 18.614 1.00 92.19 197 ASP A CA 1
ATOM 1507 C C . ASP A 1 197 ? -21.478 10.157 17.898 1.00 92.19 197 ASP A C 1
ATOM 1509 O O . ASP A 1 197 ? -21.968 10.559 16.841 1.00 92.19 197 ASP A O 1
ATOM 1513 N N . ALA A 1 198 ? -21.838 9.006 18.459 1.00 93.00 198 ALA A N 1
ATOM 1514 C CA . ALA A 1 198 ? -22.952 8.184 18.002 1.00 93.00 198 ALA A CA 1
ATOM 1515 C C . ALA A 1 198 ? -23.978 8.070 19.127 1.00 93.00 198 ALA A C 1
ATOM 1517 O O . ALA A 1 198 ? -23.682 7.511 20.179 1.00 93.00 198 ALA A O 1
ATOM 1518 N N . ARG A 1 199 ? -25.185 8.593 18.909 1.00 91.81 199 ARG A N 1
ATOM 1519 C CA . ARG A 1 199 ? -26.227 8.728 19.942 1.00 91.81 199 ARG A CA 1
ATOM 1520 C C . ARG A 1 199 ? -27.103 7.491 20.076 1.00 91.81 199 ARG A C 1
ATOM 1522 O O . ARG A 1 199 ? -27.756 7.309 21.102 1.00 91.81 199 ARG A O 1
ATOM 1529 N N . ASP A 1 200 ? -27.114 6.646 19.053 1.00 91.19 200 ASP A N 1
ATOM 1530 C CA . ASP A 1 200 ? -27.919 5.434 18.994 1.00 91.19 200 ASP A CA 1
ATOM 1531 C C . ASP A 1 200 ? -27.183 4.291 18.257 1.00 91.19 200 ASP A C 1
ATOM 1533 O O . ASP A 1 200 ? -26.121 4.507 17.655 1.00 91.19 200 ASP A O 1
ATOM 1537 N N . PRO A 1 201 ? -27.710 3.050 18.303 1.00 91.00 201 PRO A N 1
ATOM 1538 C CA . PRO A 1 201 ? -27.079 1.903 17.651 1.00 91.00 201 PRO A CA 1
ATOM 1539 C C . PRO A 1 201 ? -26.938 2.023 16.125 1.00 91.00 201 PRO A C 1
ATOM 1541 O O . PRO A 1 201 ? -25.995 1.470 15.559 1.00 91.00 201 PRO A O 1
ATOM 1544 N N . GLN A 1 202 ? -27.842 2.733 15.446 1.00 90.88 202 GLN A N 1
ATOM 1545 C CA . GLN A 1 202 ? -27.796 2.908 13.994 1.00 90.88 202 GLN A CA 1
ATOM 1546 C C . GLN A 1 202 ? -26.702 3.909 13.601 1.00 90.88 202 GLN A C 1
ATOM 1548 O O . GLN A 1 202 ? -25.949 3.662 12.654 1.00 90.88 202 GLN A O 1
ATOM 1553 N N . GLU A 1 203 ? -26.561 5.004 14.352 1.00 94.38 203 GLU A N 1
ATOM 1554 C CA . GLU A 1 203 ? -25.450 5.946 14.216 1.00 94.38 203 GLU A CA 1
ATOM 1555 C C . GLU A 1 203 ? -24.107 5.259 14.490 1.00 94.38 203 GLU A C 1
ATOM 1557 O O . GLU A 1 203 ? -23.161 5.457 13.723 1.00 94.38 203 GLU A O 1
ATOM 1562 N N . LEU A 1 204 ? -24.037 4.399 15.515 1.00 94.88 204 LEU A N 1
ATOM 1563 C CA . LEU A 1 204 ? -22.850 3.603 15.838 1.00 94.88 204 LEU A CA 1
ATOM 1564 C C . LEU A 1 204 ? -22.470 2.675 14.680 1.00 94.88 204 LEU A C 1
ATOM 1566 O O . LEU A 1 204 ? -21.328 2.710 14.222 1.00 94.88 204 LEU A O 1
ATOM 1570 N N . ALA A 1 205 ? -23.415 1.876 14.179 1.00 92.06 205 ALA A N 1
ATOM 1571 C CA . ALA A 1 205 ? -23.173 0.970 13.060 1.00 92.06 205 ALA A CA 1
ATOM 1572 C C . ALA A 1 205 ? -22.702 1.741 11.816 1.00 92.06 205 ALA A C 1
ATOM 1574 O O . ALA A 1 205 ? -21.672 1.412 11.228 1.00 92.06 205 ALA A O 1
ATOM 1575 N N . GLY A 1 206 ? -23.395 2.830 11.467 1.00 89.94 206 GLY A N 1
ATOM 1576 C CA . GLY A 1 206 ? -23.023 3.679 10.338 1.00 89.94 206 GLY A CA 1
ATOM 1577 C C . GLY A 1 206 ? -21.641 4.318 10.497 1.00 89.94 206 GLY A C 1
ATOM 1578 O O . GLY A 1 206 ? -20.879 4.379 9.531 1.00 89.94 206 GLY A O 1
ATOM 1579 N N . ALA A 1 207 ? -21.291 4.788 11.697 1.00 93.38 207 ALA A N 1
ATOM 1580 C CA . ALA A 1 207 ? -19.969 5.337 11.984 1.00 93.38 207 ALA A CA 1
ATOM 1581 C C . ALA A 1 207 ? -18.881 4.264 11.874 1.00 93.38 207 ALA A C 1
ATOM 1583 O O . ALA A 1 207 ? -17.884 4.488 11.193 1.00 93.38 207 ALA A O 1
ATOM 1584 N N . LEU A 1 208 ? -19.092 3.080 12.449 1.00 94.31 208 LEU A N 1
ATOM 1585 C CA . LEU A 1 208 ? -18.153 1.964 12.366 1.00 94.31 208 LEU A CA 1
ATOM 1586 C C . LEU A 1 208 ? -17.917 1.514 10.921 1.00 94.31 208 LEU A C 1
ATOM 1588 O O . LEU A 1 208 ? -16.764 1.393 10.516 1.00 94.31 208 LEU A O 1
ATOM 1592 N N . THR A 1 209 ? -18.963 1.374 10.102 1.00 89.81 209 THR A N 1
ATOM 1593 C CA . THR A 1 209 ? -18.824 1.052 8.669 1.00 89.81 209 THR A CA 1
ATOM 1594 C C . THR A 1 209 ? -18.018 2.107 7.906 1.00 89.81 209 THR A C 1
ATOM 1596 O O . THR A 1 209 ? -17.262 1.781 6.988 1.00 89.81 209 THR A O 1
ATOM 1599 N N . ARG A 1 210 ? -18.164 3.391 8.258 1.00 90.31 210 ARG A N 1
ATOM 1600 C CA . ARG A 1 210 ? -17.399 4.470 7.616 1.00 90.31 210 ARG A CA 1
ATOM 1601 C C . ARG A 1 210 ? -15.941 4.495 8.073 1.00 90.31 210 ARG A C 1
ATOM 1603 O O . ARG A 1 210 ? -15.062 4.642 7.223 1.00 90.31 210 ARG A O 1
ATOM 1610 N N . LEU A 1 211 ? -15.708 4.383 9.381 1.00 90.12 211 LEU A N 1
ATOM 1611 C CA . LEU A 1 211 ? -14.417 4.614 10.035 1.00 90.12 211 LEU A CA 1
ATOM 1612 C C . LEU A 1 211 ? -13.507 3.380 10.029 1.00 90.12 211 LEU A C 1
ATOM 1614 O O . LEU A 1 211 ? -12.288 3.522 9.915 1.00 90.12 211 LEU A O 1
ATOM 1618 N N . HIS A 1 212 ? -14.068 2.172 10.119 1.00 89.75 212 HIS A N 1
ATOM 1619 C CA . HIS A 1 212 ? -13.296 0.936 10.086 1.00 89.75 212 HIS A CA 1
ATOM 1620 C C . HIS A 1 212 ? -12.939 0.562 8.644 1.00 89.75 212 HIS A C 1
ATOM 1622 O O . HIS A 1 212 ? -13.635 -0.189 7.962 1.00 89.75 212 HIS A O 1
ATOM 1628 N N . ARG A 1 213 ? -11.827 1.126 8.167 1.00 84.88 213 ARG A N 1
ATOM 1629 C CA . ARG A 1 213 ? -11.223 0.826 6.864 1.00 84.88 213 ARG A CA 1
ATOM 1630 C C . ARG A 1 213 ? -9.907 0.082 7.092 1.00 84.88 213 ARG A C 1
ATOM 1632 O O . ARG A 1 213 ? -8.857 0.728 7.125 1.00 84.88 213 ARG A O 1
ATOM 1639 N N . PRO A 1 214 ? -9.945 -1.242 7.331 1.00 76.81 214 PRO A N 1
ATOM 1640 C CA . PRO A 1 214 ? -8.739 -1.989 7.637 1.00 76.81 214 PRO A CA 1
ATOM 1641 C C . PRO A 1 214 ? -7.759 -1.933 6.463 1.00 76.81 214 PRO A C 1
ATOM 1643 O O . PRO A 1 214 ? -8.116 -2.212 5.319 1.00 76.81 214 PRO A O 1
ATOM 1646 N N . HIS A 1 215 ? -6.516 -1.554 6.749 1.00 73.06 215 HIS A N 1
ATOM 1647 C CA . HIS A 1 215 ? -5.459 -1.451 5.746 1.00 73.06 215 HIS A CA 1
ATOM 1648 C C . HIS A 1 215 ? -4.086 -1.678 6.383 1.00 73.06 215 HIS A C 1
ATOM 1650 O O . HIS A 1 215 ? -3.773 -1.126 7.442 1.00 73.06 215 HIS A O 1
ATOM 1656 N N . GLY A 1 216 ? -3.243 -2.488 5.738 1.00 77.94 216 GLY A N 1
ATOM 1657 C CA . GLY A 1 216 ? -1.913 -2.822 6.243 1.00 77.94 216 GLY A CA 1
ATOM 1658 C C . GLY A 1 216 ? -1.956 -3.433 7.647 1.00 77.94 216 GLY A C 1
ATOM 1659 O O . GLY A 1 216 ? -2.533 -4.500 7.861 1.00 77.94 216 GLY A O 1
ATOM 1660 N N . ARG A 1 217 ? -1.329 -2.756 8.618 1.00 76.12 217 ARG A N 1
ATOM 1661 C CA . ARG A 1 217 ? -1.307 -3.168 10.036 1.00 76.12 217 ARG A CA 1
ATOM 1662 C C . ARG A 1 217 ? -2.502 -2.658 10.839 1.00 76.12 217 ARG A C 1
ATOM 1664 O O . ARG A 1 217 ? -2.736 -3.142 11.942 1.00 76.12 217 ARG A O 1
ATOM 1671 N N . ARG A 1 218 ? -3.263 -1.717 10.282 1.00 84.62 218 ARG A N 1
ATOM 1672 C CA . ARG A 1 218 ? -4.364 -1.036 10.950 1.00 84.62 218 ARG A CA 1
ATOM 1673 C C . ARG A 1 218 ? -5.642 -1.844 10.777 1.00 84.62 218 ARG A C 1
ATOM 1675 O O . ARG A 1 218 ? -6.399 -1.625 9.840 1.00 84.62 218 ARG A O 1
ATOM 1682 N N . LEU A 1 219 ? -5.812 -2.848 11.625 1.00 85.94 219 LEU A N 1
ATOM 1683 C CA . LEU A 1 219 ? -6.835 -3.886 11.476 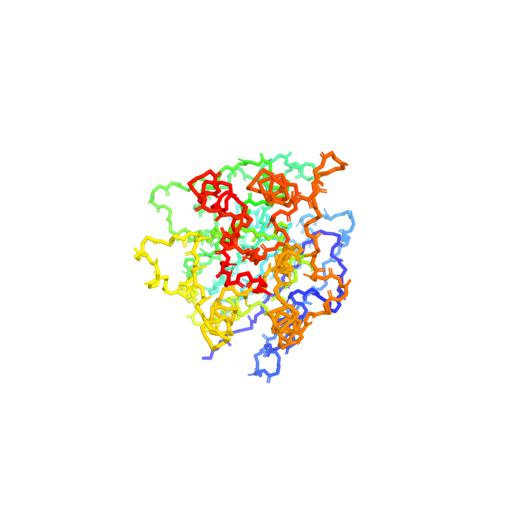1.00 85.94 219 LEU A CA 1
ATOM 1684 C C . LEU A 1 219 ? -7.793 -3.950 12.665 1.00 85.94 219 LEU A C 1
ATOM 1686 O O . LEU A 1 219 ? -8.778 -4.673 12.595 1.00 85.94 219 LEU A O 1
ATOM 1690 N N . GLY A 1 220 ? -7.480 -3.264 13.766 1.00 92.06 220 GLY A N 1
ATOM 1691 C CA . GLY A 1 220 ? -8.223 -3.390 15.012 1.00 92.06 220 GLY A CA 1
ATOM 1692 C C . GLY A 1 220 ? -9.187 -2.254 15.319 1.00 92.06 220 GLY A C 1
ATOM 1693 O O . GLY A 1 220 ? -9.058 -1.138 14.812 1.00 92.06 220 GLY A O 1
ATOM 1694 N N . ILE A 1 221 ? -10.108 -2.553 16.231 1.00 97.75 221 ILE A N 1
ATOM 1695 C CA . ILE A 1 221 ? -10.913 -1.577 16.964 1.00 97.75 221 ILE A CA 1
ATOM 1696 C C . ILE A 1 221 ? -10.617 -1.782 18.451 1.00 97.75 221 ILE A C 1
ATOM 1698 O O . ILE A 1 221 ? -10.595 -2.912 18.937 1.00 97.75 221 ILE A O 1
ATOM 1702 N N . ALA A 1 222 ? -10.337 -0.698 19.164 1.00 97.62 222 ALA A N 1
ATOM 1703 C CA . ALA A 1 222 ? -10.160 -0.730 20.608 1.00 97.62 222 ALA A CA 1
ATOM 1704 C C . ALA A 1 222 ? -11.431 -0.227 21.297 1.00 97.62 222 ALA A C 1
ATOM 1706 O O . ALA A 1 222 ? -12.112 0.642 20.760 1.00 97.62 222 ALA A O 1
ATOM 1707 N N . VAL A 1 223 ? -11.748 -0.757 22.472 1.00 97.69 223 VAL A N 1
ATOM 1708 C CA . VAL A 1 223 ? -12.888 -0.340 23.296 1.00 97.69 223 VAL A CA 1
ATOM 1709 C C . VAL A 1 223 ? -12.425 -0.044 24.719 1.00 97.69 223 VAL A C 1
ATOM 1711 O O . VAL A 1 223 ? -11.482 -0.671 25.207 1.00 97.69 223 VAL A O 1
ATOM 1714 N N . THR A 1 224 ? -13.079 0.894 25.394 1.00 96.56 224 THR A N 1
ATOM 1715 C CA . THR A 1 224 ? -12.925 1.107 26.841 1.00 96.56 224 THR A CA 1
ATOM 1716 C C . THR A 1 224 ? -13.966 0.292 27.630 1.00 96.56 224 THR A C 1
ATOM 1718 O O . THR A 1 224 ? -14.965 -0.154 27.057 1.00 96.56 224 THR A O 1
ATOM 1721 N N . PRO A 1 225 ? -13.764 0.054 28.941 1.00 94.06 225 PRO A N 1
ATOM 1722 C CA . PRO A 1 225 ? -14.654 -0.775 29.755 1.00 94.06 225 PRO A CA 1
ATOM 1723 C C . PRO A 1 225 ? -16.070 -0.208 29.910 1.00 94.06 225 PRO A C 1
ATOM 1725 O O . PRO A 1 225 ? -17.012 -0.977 30.100 1.00 94.06 225 PRO A O 1
ATOM 1728 N N . GLY A 1 226 ? -16.241 1.115 29.826 1.00 92.31 226 GLY A N 1
ATOM 1729 C CA . GLY A 1 226 ? -17.543 1.772 29.927 1.00 92.31 226 GLY A CA 1
ATOM 1730 C C . GLY A 1 226 ? -18.470 1.511 28.738 1.00 92.31 226 GLY A C 1
ATOM 1731 O O . GLY A 1 226 ? -19.681 1.724 28.855 1.00 92.31 226 GLY A O 1
ATOM 1732 N N . VAL A 1 227 ? -17.941 1.027 27.608 1.00 95.38 227 VAL A N 1
ATOM 1733 C CA . VAL A 1 227 ? -18.723 0.770 26.391 1.00 95.38 227 VAL A CA 1
ATOM 1734 C C . VAL A 1 227 ? -19.805 -0.298 26.661 1.00 95.38 227 VAL A C 1
ATOM 1736 O O . VAL A 1 227 ? -19.500 -1.389 27.153 1.00 95.38 227 VAL A O 1
ATOM 1739 N N . PRO A 1 228 ? -21.091 -0.031 26.345 1.00 94.88 228 PRO A N 1
ATOM 1740 C CA . PRO A 1 228 ? -22.170 -1.002 26.535 1.00 94.88 228 PRO A CA 1
ATOM 1741 C C . PRO A 1 228 ? -21.962 -2.297 25.736 1.00 94.88 228 PRO A C 1
ATOM 1743 O O . PRO A 1 228 ? -21.445 -2.270 24.621 1.00 94.88 228 PRO A O 1
ATOM 1746 N N . GLU A 1 229 ? -22.444 -3.434 26.246 1.00 95.19 229 GLU A N 1
ATOM 1747 C CA . GLU A 1 229 ? -22.260 -4.745 25.588 1.00 95.19 229 GLU A CA 1
ATOM 1748 C C . GLU A 1 229 ? -22.846 -4.789 24.178 1.00 95.19 229 GLU A C 1
ATOM 1750 O O . GLU A 1 229 ? -22.231 -5.347 23.275 1.00 95.19 229 GLU A O 1
ATOM 1755 N N . ALA A 1 230 ? -23.987 -4.131 23.957 1.00 94.75 230 ALA A N 1
ATOM 1756 C CA . ALA A 1 230 ? -24.579 -4.002 22.628 1.00 94.75 230 ALA A CA 1
ATOM 1757 C C . ALA A 1 230 ? -23.646 -3.276 21.638 1.00 94.75 230 ALA A C 1
ATOM 1759 O O . ALA A 1 230 ? -23.556 -3.661 20.474 1.00 94.75 230 ALA A O 1
ATOM 1760 N N . ALA A 1 231 ? -22.905 -2.263 22.099 1.00 96.12 231 ALA A N 1
ATOM 1761 C CA . ALA A 1 231 ? -21.927 -1.562 21.274 1.00 96.12 231 ALA A CA 1
ATOM 1762 C C . ALA A 1 231 ? -20.678 -2.423 21.020 1.00 96.12 231 ALA A C 1
ATOM 1764 O O . ALA A 1 231 ? -20.180 -2.457 19.896 1.00 96.12 231 ALA A O 1
ATOM 1765 N N . VAL A 1 232 ? -20.215 -3.190 22.015 1.00 97.00 232 VAL A N 1
ATOM 1766 C CA . VAL A 1 232 ? -19.128 -4.173 21.831 1.00 97.00 232 VAL A CA 1
ATOM 1767 C C . VAL A 1 232 ? -19.535 -5.274 20.842 1.00 97.00 232 VAL A C 1
ATOM 1769 O O . VAL A 1 232 ? -18.735 -5.672 19.990 1.00 97.00 232 VAL A O 1
ATOM 1772 N N . ALA A 1 233 ? -20.785 -5.738 20.897 1.00 96.69 233 ALA A N 1
ATOM 1773 C CA . ALA A 1 233 ? -21.334 -6.689 19.936 1.00 96.69 233 ALA A CA 1
ATOM 1774 C C . ALA A 1 233 ? -21.344 -6.095 18.520 1.00 96.69 233 ALA A C 1
ATOM 1776 O O . ALA A 1 233 ? -20.878 -6.745 17.588 1.00 96.69 233 ALA A O 1
ATOM 1777 N N . GLN A 1 234 ? -21.759 -4.834 18.362 1.00 97.62 234 GLN A N 1
ATOM 1778 C CA . GLN A 1 234 ? -21.703 -4.141 17.073 1.00 97.62 234 GLN A CA 1
ATOM 1779 C C . GLN A 1 234 ? -20.266 -4.014 16.537 1.00 97.62 234 GLN A C 1
ATOM 1781 O O . GLN A 1 234 ? -20.037 -4.255 15.353 1.00 97.62 234 GLN A O 1
ATOM 1786 N N . VAL A 1 235 ? -19.286 -3.699 17.391 1.00 97.50 235 VAL A N 1
ATOM 1787 C CA . VAL A 1 235 ? -17.858 -3.685 17.019 1.00 97.50 235 VAL A CA 1
ATOM 1788 C C . VAL A 1 235 ? -17.391 -5.069 16.557 1.00 97.50 235 VAL A C 1
ATOM 1790 O O . VAL A 1 235 ? -16.680 -5.187 15.560 1.00 97.50 235 VAL A O 1
ATOM 1793 N N . THR A 1 236 ? -17.810 -6.122 17.257 1.00 96.94 236 THR A N 1
ATOM 1794 C CA . THR A 1 236 ? -17.489 -7.516 16.916 1.00 96.94 236 THR A CA 1
ATOM 1795 C C . THR A 1 236 ? -18.056 -7.900 15.549 1.00 96.94 236 THR A C 1
ATOM 1797 O O . THR A 1 236 ? -17.341 -8.492 14.737 1.00 96.94 236 THR A O 1
ATOM 1800 N N . THR A 1 237 ? -19.303 -7.513 15.268 1.00 94.19 237 THR A N 1
ATOM 1801 C CA . THR A 1 237 ? -19.928 -7.663 13.948 1.00 94.19 237 THR A CA 1
ATOM 1802 C C . THR A 1 237 ? -19.127 -6.917 12.884 1.00 94.19 237 THR A C 1
ATOM 1804 O O . THR A 1 237 ? -18.718 -7.530 11.907 1.00 94.19 237 THR A O 1
ATOM 1807 N N . THR A 1 238 ? -18.781 -5.643 13.109 1.00 94.44 238 THR A N 1
ATOM 1808 C CA . THR A 1 238 ? -17.982 -4.852 12.155 1.00 94.44 238 THR A CA 1
ATOM 1809 C C . THR A 1 238 ? -16.625 -5.486 11.842 1.00 94.44 238 THR A C 1
ATOM 1811 O O . THR A 1 238 ? -16.226 -5.518 10.680 1.00 94.44 238 THR A O 1
ATOM 1814 N N . LEU A 1 239 ? -15.911 -6.002 12.848 1.00 89.62 239 LEU A N 1
ATOM 1815 C CA . LEU A 1 239 ? -14.641 -6.707 12.630 1.00 89.62 239 LEU A CA 1
ATOM 1816 C C . LEU A 1 239 ? -14.847 -7.980 11.800 1.00 89.62 239 LEU A C 1
ATOM 1818 O O . LEU A 1 239 ? -14.087 -8.242 10.868 1.00 89.62 239 LEU A O 1
ATOM 1822 N N . THR A 1 240 ? -15.894 -8.744 12.110 1.00 89.88 240 THR A N 1
ATOM 1823 C CA . THR A 1 240 ? -16.218 -9.995 11.413 1.00 89.88 240 THR A CA 1
ATOM 1824 C C . THR A 1 240 ? -16.580 -9.744 9.949 1.00 89.88 240 THR A C 1
ATOM 1826 O O . THR A 1 240 ? -16.023 -10.399 9.070 1.00 89.88 240 THR A O 1
ATOM 1829 N N . ASP A 1 241 ? -17.428 -8.749 9.676 1.00 87.75 241 ASP A N 1
ATOM 1830 C CA . ASP A 1 241 ? -17.825 -8.338 8.321 1.00 87.75 241 ASP A CA 1
ATOM 1831 C C . ASP A 1 241 ? -16.627 -7.848 7.496 1.00 87.75 241 ASP A C 1
ATOM 1833 O O . ASP A 1 241 ? -16.580 -8.011 6.278 1.00 87.75 241 ASP A O 1
ATOM 1837 N N . ALA A 1 242 ? -15.619 -7.287 8.166 1.00 81.69 242 ALA A N 1
ATOM 1838 C CA . ALA A 1 242 ? -14.360 -6.882 7.557 1.00 81.69 242 ALA A CA 1
ATOM 1839 C C . ALA A 1 242 ? -13.360 -8.042 7.352 1.00 81.69 242 ALA A C 1
ATOM 1841 O O . ALA A 1 242 ? -12.221 -7.810 6.940 1.00 81.69 242 ALA A O 1
ATOM 1842 N N . GLY A 1 243 ? -13.751 -9.288 7.646 1.00 86.31 243 GLY A N 1
ATOM 1843 C CA . GLY A 1 243 ? -12.898 -10.475 7.525 1.00 86.31 243 GLY A CA 1
ATOM 1844 C C . GLY A 1 243 ? -11.819 -10.574 8.607 1.00 86.31 243 GLY A C 1
ATOM 1845 O O . GLY A 1 243 ? -10.818 -11.276 8.437 1.00 86.31 243 GLY A O 1
ATOM 1846 N N . VAL A 1 244 ? -11.988 -9.861 9.721 1.00 84.00 244 VAL A N 1
ATOM 1847 C CA . VAL A 1 244 ? -11.020 -9.785 10.812 1.00 84.00 244 VAL A CA 1
ATOM 1848 C C . VAL A 1 244 ? -11.530 -10.560 12.025 1.00 84.00 244 VAL A C 1
ATOM 1850 O O . VAL A 1 244 ? -12.599 -10.285 12.555 1.00 84.00 244 VAL A O 1
ATOM 1853 N N . ALA A 1 245 ? -10.727 -11.502 12.529 1.00 84.62 245 ALA A N 1
ATOM 1854 C CA . ALA A 1 245 ? -11.064 -12.255 13.737 1.00 84.62 245 ALA A CA 1
ATOM 1855 C C . ALA A 1 245 ? -11.067 -11.339 14.985 1.00 84.62 245 ALA A C 1
ATOM 1857 O O . ALA A 1 245 ? -9.989 -10.865 15.376 1.00 84.62 245 ALA A O 1
ATOM 1858 N N . PRO A 1 246 ? -12.215 -11.142 15.671 1.00 86.06 246 PRO A N 1
ATOM 1859 C CA . PRO A 1 246 ? -12.310 -10.229 16.812 1.00 86.06 246 PRO A CA 1
ATOM 1860 C C . PRO A 1 246 ? -11.336 -10.573 17.941 1.00 86.06 246 PRO A C 1
ATOM 1862 O O . PRO A 1 246 ? -10.670 -9.688 18.463 1.00 86.06 246 PRO A O 1
ATOM 1865 N N . ALA A 1 247 ? -11.123 -11.862 18.223 1.00 83.25 247 ALA A N 1
ATOM 1866 C CA . ALA A 1 247 ? -10.190 -12.331 19.254 1.00 83.25 247 ALA A CA 1
ATOM 1867 C C . ALA A 1 247 ? -8.735 -11.841 19.084 1.00 83.25 247 ALA A C 1
ATOM 1869 O O . ALA A 1 247 ? -7.946 -11.923 20.019 1.00 83.25 247 ALA A O 1
ATOM 1870 N N . ARG A 1 248 ? -8.352 -11.361 17.892 1.00 82.81 248 ARG A N 1
ATOM 1871 C CA . ARG A 1 248 ? -7.007 -10.833 17.613 1.00 82.81 248 ARG A CA 1
ATOM 1872 C C . ARG A 1 248 ? -6.962 -9.315 17.450 1.00 82.81 248 ARG A C 1
ATOM 1874 O O . ARG A 1 248 ? -5.867 -8.763 17.391 1.00 82.81 248 ARG A O 1
ATOM 1881 N N . ARG A 1 249 ? -8.111 -8.659 17.260 1.00 92.38 249 ARG A N 1
ATOM 1882 C CA . ARG A 1 249 ? -8.195 -7.278 16.745 1.00 92.38 249 ARG A CA 1
ATOM 1883 C C . ARG A 1 249 ? -9.240 -6.404 17.433 1.00 92.38 249 ARG A C 1
ATOM 1885 O O . ARG A 1 249 ? -9.279 -5.209 17.164 1.00 92.38 249 ARG A O 1
ATOM 1892 N N . LEU A 1 250 ? -10.017 -6.968 18.348 1.00 95.81 250 LEU A N 1
ATOM 1893 C CA . LEU A 1 250 ? -10.732 -6.228 19.373 1.00 95.81 250 LEU A CA 1
ATOM 1894 C C . LEU A 1 250 ? -9.823 -6.108 20.599 1.00 95.81 250 LEU A C 1
ATOM 1896 O O . LEU A 1 250 ? -9.512 -7.116 21.231 1.00 95.81 250 LEU A O 1
ATOM 1900 N N . ALA A 1 251 ? -9.386 -4.895 20.925 1.00 95.81 251 ALA A N 1
ATOM 1901 C CA . ALA A 1 251 ? -8.610 -4.642 22.137 1.00 95.81 251 ALA A CA 1
ATOM 1902 C C . ALA A 1 251 ? -9.468 -3.978 23.206 1.00 95.81 251 ALA A C 1
ATOM 1904 O O . ALA A 1 251 ? -10.242 -3.074 22.907 1.00 95.81 251 ALA A O 1
ATOM 1905 N N . LEU A 1 252 ? -9.275 -4.383 24.457 1.00 96.50 252 LEU A N 1
ATOM 1906 C CA . LEU A 1 252 ? -9.758 -3.642 25.614 1.00 96.50 252 LEU A CA 1
ATOM 1907 C C . LEU A 1 252 ? -8.643 -2.704 26.084 1.00 96.50 252 LEU A C 1
ATOM 1909 O O . LEU A 1 252 ? -7.511 -3.151 26.268 1.00 96.50 252 LEU A O 1
ATOM 1913 N N . ILE A 1 253 ? -8.956 -1.426 26.285 1.00 95.69 253 ILE A N 1
ATOM 1914 C CA . ILE A 1 253 ? -8.072 -0.457 26.943 1.00 95.69 253 ILE A CA 1
ATOM 1915 C C . ILE A 1 253 ? -8.428 -0.476 28.434 1.00 95.69 253 ILE A C 1
ATOM 1917 O O . ILE A 1 253 ? -9.448 0.101 28.800 1.00 95.69 253 ILE A O 1
ATOM 1921 N N . PRO A 1 254 ? -7.671 -1.169 29.301 1.00 91.44 254 PRO A N 1
ATOM 1922 C CA . PRO A 1 254 ? -7.996 -1.223 30.721 1.00 91.44 254 PRO A CA 1
ATOM 1923 C C . PRO A 1 254 ? -7.642 0.100 31.423 1.00 91.44 254 PRO A C 1
ATOM 1925 O O . PRO A 1 254 ? -6.781 0.839 30.934 1.00 91.44 254 PRO A O 1
ATOM 1928 N N . PRO A 1 255 ? -8.245 0.385 32.591 1.00 88.38 255 PRO A N 1
ATOM 1929 C CA . PRO A 1 255 ? -7.779 1.465 33.450 1.00 88.38 255 PRO A CA 1
ATOM 1930 C C . PRO A 1 255 ? -6.361 1.172 33.953 1.00 88.38 255 PRO A C 1
ATOM 1932 O O . PRO A 1 255 ? -5.937 0.015 34.056 1.00 88.38 255 PRO A O 1
ATOM 1935 N N . SER A 1 256 ? -5.621 2.228 34.293 1.00 82.94 256 SER A N 1
ATOM 1936 C CA . SER A 1 256 ? -4.336 2.080 34.980 1.00 82.94 256 SER A CA 1
ATOM 1937 C C . SER A 1 256 ? -4.519 1.333 36.315 1.00 82.94 256 SER A C 1
ATOM 1939 O O . SER A 1 256 ? -5.555 1.506 36.954 1.00 82.94 256 SER A O 1
ATOM 1941 N N . PRO A 1 257 ? -3.519 0.573 36.813 1.00 79.12 257 PRO A N 1
ATOM 1942 C CA . PRO A 1 257 ? -3.658 -0.238 38.034 1.00 79.12 257 PRO A CA 1
ATOM 1943 C C . PRO A 1 257 ? -4.091 0.525 39.295 1.00 79.12 257 PRO A C 1
ATOM 1945 O O . PRO A 1 257 ? -4.549 -0.077 40.258 1.00 79.12 257 PRO A O 1
ATOM 1948 N N . THR A 1 258 ? -3.903 1.844 39.311 1.00 81.44 258 THR A N 1
ATOM 1949 C CA . THR A 1 258 ? -4.230 2.735 40.429 1.00 81.44 258 THR A CA 1
ATOM 1950 C C . THR A 1 258 ? -5.579 3.439 40.271 1.00 81.44 258 THR A C 1
ATOM 1952 O O . THR A 1 258 ? -5.892 4.322 41.069 1.00 81.44 258 THR A O 1
ATOM 1955 N N . ARG A 1 259 ? -6.362 3.107 39.238 1.00 79.06 259 ARG A N 1
ATOM 1956 C CA . ARG A 1 259 ? -7.609 3.792 38.889 1.00 79.06 259 ARG A CA 1
ATOM 1957 C C . ARG A 1 259 ? -8.764 2.818 38.713 1.00 79.06 259 ARG A C 1
ATOM 1959 O O . ARG A 1 259 ? -8.593 1.708 38.223 1.00 79.06 259 ARG A O 1
ATOM 1966 N N . GLU A 1 260 ? -9.953 3.283 39.082 1.00 79.62 260 GLU A N 1
ATOM 1967 C CA . GLU A 1 260 ? -11.201 2.524 38.953 1.00 79.62 260 GLU A CA 1
ATOM 1968 C C . GLU A 1 260 ? -11.831 2.651 37.557 1.00 79.62 260 GLU A C 1
ATOM 1970 O O . GLU A 1 260 ? -12.584 1.774 37.141 1.00 79.62 260 GLU A O 1
ATOM 1975 N N . SER A 1 261 ? -11.506 3.712 36.811 1.00 82.56 261 SER A N 1
ATOM 1976 C CA . SER A 1 261 ? -12.047 3.985 35.478 1.00 82.56 261 SER A CA 1
ATOM 1977 C C . SER A 1 261 ? -10.973 4.461 34.498 1.00 82.56 261 SER A C 1
ATOM 1979 O O . SER A 1 261 ? -9.886 4.898 34.888 1.00 82.56 261 SER A O 1
ATOM 1981 N N . VAL A 1 262 ? -11.278 4.324 33.207 1.00 88.94 262 VAL A N 1
ATOM 1982 C CA . VAL A 1 262 ? -10.461 4.835 32.103 1.00 88.94 262 VAL A CA 1
ATOM 1983 C C . VAL A 1 262 ? -10.726 6.325 31.922 1.00 88.94 262 VAL A C 1
ATOM 1985 O O . VAL A 1 262 ? -11.881 6.746 31.948 1.00 88.94 262 VAL A O 1
ATOM 1988 N N . ASP A 1 263 ? -9.671 7.106 31.688 1.00 88.50 263 ASP A N 1
ATOM 1989 C CA . ASP A 1 263 ? -9.779 8.477 31.197 1.00 88.50 263 ASP A CA 1
ATOM 1990 C C . ASP A 1 263 ? -8.988 8.687 29.889 1.00 88.50 263 ASP A C 1
ATOM 1992 O O . ASP A 1 263 ? -8.452 7.760 29.266 1.00 88.50 263 ASP A O 1
ATOM 1996 N N . ALA A 1 264 ? -8.938 9.936 29.423 1.00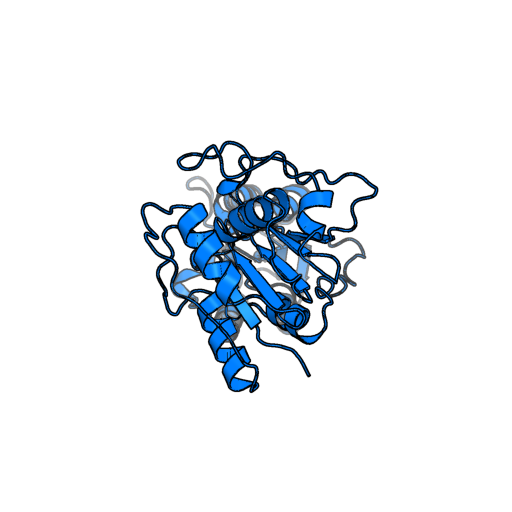 90.00 264 ALA A N 1
ATOM 1997 C CA . ALA A 1 264 ? -8.223 10.306 28.205 1.00 90.00 264 ALA A CA 1
ATOM 1998 C C . ALA A 1 264 ? -6.720 9.938 28.228 1.00 90.00 264 ALA A C 1
ATOM 2000 O O . ALA A 1 264 ? -6.124 9.721 27.171 1.00 90.00 264 ALA A O 1
ATOM 2001 N N . ASN A 1 265 ? -6.078 9.831 29.395 1.00 88.62 265 ASN A N 1
ATOM 2002 C CA . ASN A 1 265 ? -4.661 9.488 29.495 1.00 88.62 265 ASN A CA 1
ATOM 2003 C C . ASN A 1 265 ? -4.388 8.037 29.104 1.00 88.62 265 ASN A C 1
ATOM 2005 O O . ASN A 1 265 ? -3.406 7.794 28.398 1.00 88.62 265 ASN A O 1
ATOM 2009 N N . GLU A 1 266 ? -5.232 7.088 29.516 1.00 91.75 266 GLU A N 1
ATOM 2010 C CA . GLU A 1 266 ? -5.091 5.685 29.113 1.00 91.75 266 GLU A CA 1
ATOM 2011 C C . GLU A 1 266 ? -5.275 5.529 27.597 1.00 91.75 266 GLU A C 1
ATOM 2013 O O . GLU A 1 266 ? -4.489 4.837 26.945 1.00 91.75 266 GLU A O 1
ATOM 2018 N N . ILE A 1 267 ? -6.240 6.245 27.008 1.00 94.31 267 ILE A N 1
ATOM 2019 C CA . ILE A 1 267 ? -6.431 6.267 25.551 1.00 94.31 267 ILE A CA 1
ATOM 2020 C C . ILE A 1 267 ? -5.209 6.876 24.859 1.00 94.31 267 ILE A C 1
ATOM 2022 O O . ILE A 1 267 ? -4.698 6.307 23.896 1.00 94.31 267 ILE A O 1
ATOM 2026 N N . ARG A 1 268 ? -4.677 7.998 25.356 1.00 91.38 268 ARG A N 1
ATOM 2027 C CA . ARG A 1 268 ? -3.467 8.623 24.801 1.00 91.38 268 ARG A CA 1
ATOM 2028 C C . ARG A 1 268 ? -2.259 7.688 24.867 1.00 91.38 268 ARG A C 1
ATOM 2030 O O . ARG A 1 268 ? -1.517 7.581 23.891 1.00 91.38 268 ARG A O 1
ATOM 2037 N N . TYR A 1 269 ? -2.070 6.997 25.990 1.00 86.69 269 TYR A N 1
ATOM 2038 C CA . TYR A 1 269 ? -1.009 6.004 26.150 1.00 86.69 269 TYR A CA 1
ATOM 2039 C C . TYR A 1 269 ? -1.169 4.856 25.144 1.00 86.69 269 TYR A C 1
ATOM 2041 O O . TYR A 1 269 ? -0.209 4.478 24.467 1.00 86.69 269 TYR A O 1
ATOM 2049 N N . PHE A 1 270 ? -2.393 4.342 24.994 1.00 94.25 270 PHE A N 1
ATOM 2050 C CA . PHE A 1 270 ? -2.712 3.315 24.010 1.00 94.25 270 PHE A CA 1
ATOM 2051 C C . PHE A 1 270 ? -2.401 3.778 22.582 1.00 94.25 270 PHE A C 1
ATOM 2053 O O . PHE A 1 270 ? -1.734 3.060 21.839 1.00 94.25 270 PHE A O 1
ATOM 2060 N N . LEU A 1 271 ? -2.821 4.987 22.202 1.00 91.19 271 LEU A N 1
ATOM 2061 C CA . LEU A 1 271 ? -2.577 5.548 20.872 1.00 91.19 271 LEU A CA 1
ATOM 2062 C C . LEU A 1 271 ? -1.081 5.675 20.571 1.00 91.19 271 LEU A C 1
ATOM 2064 O O . LEU A 1 271 ? -0.643 5.263 19.498 1.00 91.19 271 LEU A O 1
ATOM 2068 N N . ALA A 1 272 ? -0.293 6.168 21.529 1.00 81.38 272 ALA A N 1
ATOM 2069 C CA . ALA A 1 272 ? 1.149 6.326 21.365 1.00 81.38 272 ALA A CA 1
ATOM 2070 C C . ALA A 1 272 ? 1.874 4.988 21.140 1.00 81.38 272 ALA A C 1
ATOM 2072 O O . ALA A 1 272 ? 2.844 4.929 20.387 1.00 81.38 272 ALA A O 1
ATOM 2073 N N . ARG A 1 273 ? 1.414 3.906 21.781 1.00 81.00 273 ARG A N 1
ATOM 2074 C CA . ARG A 1 273 ? 2.101 2.606 21.749 1.00 81.00 273 ARG A CA 1
ATOM 2075 C C . ARG A 1 273 ? 1.558 1.650 20.688 1.00 81.00 273 ARG A C 1
ATOM 2077 O O . ARG A 1 273 ? 2.330 0.950 20.040 1.00 81.00 273 ARG A O 1
ATOM 2084 N N . TYR A 1 274 ? 0.244 1.637 20.501 1.00 88.94 274 TYR A N 1
ATOM 2085 C CA . TYR A 1 274 ? -0.467 0.650 19.689 1.00 88.94 274 TYR A CA 1
ATOM 2086 C C . TYR A 1 274 ? -1.363 1.279 18.624 1.00 88.94 274 TYR A C 1
ATOM 2088 O O . TYR A 1 274 ? -1.817 0.570 17.735 1.00 88.94 274 TYR A O 1
ATOM 2096 N N . GLY A 1 275 ? -1.600 2.595 18.654 1.00 85.38 275 GLY A N 1
ATOM 2097 C CA . GLY A 1 275 ? -2.587 3.261 17.797 1.00 85.38 275 GLY A CA 1
ATOM 2098 C C . GLY A 1 275 ? -2.393 3.041 16.294 1.00 85.38 275 GLY A C 1
ATOM 2099 O O . GLY A 1 275 ? -3.366 3.067 15.549 1.00 85.38 275 GLY A O 1
ATOM 2100 N N . HIS A 1 276 ? -1.173 2.742 15.844 1.00 81.75 276 HIS A N 1
ATOM 2101 C CA . HIS A 1 276 ? -0.867 2.408 14.450 1.00 81.75 276 HIS A CA 1
ATOM 2102 C C . HIS A 1 276 ? -1.499 1.084 13.961 1.00 81.75 276 HIS A C 1
ATOM 2104 O O . HIS A 1 276 ? -1.611 0.875 12.752 1.00 81.75 276 HIS A O 1
ATOM 2110 N N . GLU A 1 277 ? -1.938 0.205 14.869 1.00 85.44 277 GLU A N 1
ATOM 2111 C CA . GLU A 1 277 ? -2.634 -1.053 14.553 1.00 85.44 277 GLU A CA 1
ATOM 2112 C C . GLU A 1 277 ? -4.169 -0.940 14.569 1.00 85.44 277 GLU A C 1
ATOM 2114 O O . GLU A 1 277 ? -4.860 -1.872 14.144 1.00 85.44 277 GLU A O 1
ATOM 2119 N N . TYR A 1 278 ? -4.724 0.193 15.011 1.00 93.81 278 TYR A N 1
ATOM 2120 C CA . TYR A 1 278 ? -6.165 0.368 15.216 1.00 93.81 278 TYR A CA 1
ATOM 2121 C C . TYR A 1 278 ? -6.713 1.503 14.350 1.00 93.81 278 TYR A C 1
ATOM 2123 O O . TYR A 1 278 ? -6.066 2.534 14.152 1.00 93.81 278 TYR A O 1
ATOM 2131 N N . THR A 1 279 ? -7.900 1.295 13.777 1.00 92.44 279 THR A N 1
ATOM 2132 C CA . THR A 1 279 ? -8.608 2.331 13.005 1.00 92.44 279 THR A CA 1
ATOM 2133 C C . THR A 1 279 ? -9.405 3.247 13.920 1.00 92.44 279 THR A C 1
ATOM 2135 O O . THR A 1 279 ? -9.604 4.421 13.605 1.00 92.44 279 THR A O 1
ATOM 2138 N N . THR A 1 280 ? -9.908 2.693 15.025 1.00 96.38 280 THR A N 1
ATOM 2139 C CA . THR A 1 280 ? -10.916 3.334 15.866 1.00 96.38 280 THR A CA 1
ATOM 2140 C C . THR A 1 280 ? -10.749 2.912 17.324 1.00 96.38 280 THR A C 1
ATOM 2142 O O . THR A 1 280 ? -10.505 1.739 17.608 1.00 96.38 280 THR A O 1
ATOM 2145 N N . VAL A 1 281 ? -10.909 3.864 18.238 1.00 97.50 281 VAL A N 1
ATOM 2146 C CA . VAL A 1 281 ? -11.154 3.658 19.666 1.00 97.50 281 VAL A CA 1
ATOM 2147 C C . VAL A 1 281 ? -12.619 3.997 19.921 1.00 97.50 281 VAL A C 1
ATOM 2149 O O . VAL A 1 281 ? -13.063 5.084 19.563 1.00 97.50 281 VAL A O 1
ATOM 2152 N N . VAL A 1 282 ? -13.373 3.087 20.524 1.00 97.56 282 VAL A N 1
ATOM 2153 C CA . VAL A 1 282 ? -14.737 3.339 20.991 1.00 97.56 282 VAL A CA 1
ATOM 2154 C C . VAL A 1 282 ? -14.683 3.585 22.492 1.00 97.56 282 VAL A C 1
ATOM 2156 O O . VAL A 1 282 ? -14.112 2.779 23.225 1.00 97.56 282 VAL A O 1
ATOM 2159 N N . SER A 1 283 ? -15.246 4.702 22.938 1.00 96.56 283 SER A N 1
ATOM 2160 C CA . SER A 1 283 ? -15.296 5.066 24.355 1.00 96.56 283 SER A CA 1
ATOM 2161 C C . SER A 1 283 ? -16.644 5.677 24.719 1.00 96.56 283 SER A C 1
ATOM 2163 O O . SER A 1 283 ? -17.521 5.810 23.865 1.00 96.56 283 SER A O 1
ATOM 2165 N N . THR A 1 284 ? -16.834 6.045 25.979 1.00 94.62 284 THR A N 1
ATOM 2166 C CA . THR A 1 284 ? -18.045 6.725 26.443 1.00 94.62 284 THR A CA 1
ATOM 2167 C C . THR A 1 284 ? -17.804 8.200 26.732 1.00 94.62 284 THR A C 1
ATOM 2169 O O . THR A 1 284 ? -16.684 8.624 27.017 1.00 94.62 284 THR A O 1
ATOM 2172 N N . GLU A 1 285 ? -18.872 8.999 26.702 1.00 89.44 285 GLU A N 1
ATOM 2173 C CA . GLU A 1 285 ? -18.806 10.407 27.127 1.00 89.44 285 GLU A CA 1
ATOM 2174 C C . GLU A 1 285 ? -18.406 10.555 28.604 1.00 89.44 285 GLU A C 1
ATOM 2176 O O . GLU A 1 285 ? -17.775 11.540 28.972 1.00 89.44 285 GLU A O 1
ATOM 2181 N N . ALA A 1 286 ? -18.740 9.568 29.444 1.00 88.50 286 ALA A N 1
ATOM 2182 C CA . ALA A 1 286 ? -18.391 9.564 30.863 1.00 88.50 286 ALA A CA 1
ATOM 2183 C C . ALA A 1 286 ? -16.887 9.338 31.099 1.00 88.50 286 ALA A C 1
ATOM 2185 O O . ALA A 1 286 ? -16.307 9.957 31.987 1.00 88.50 286 ALA A O 1
ATOM 2186 N N . GLU A 1 287 ? -16.251 8.476 30.300 1.00 90.81 287 GLU A N 1
ATOM 2187 C CA . GLU A 1 287 ? -14.803 8.220 30.366 1.00 90.81 287 GLU A CA 1
ATOM 2188 C C . GLU A 1 287 ? -13.994 9.325 29.672 1.00 90.81 287 GLU A C 1
ATOM 2190 O O . GLU A 1 287 ? -12.866 9.624 30.062 1.00 90.81 287 GLU A O 1
ATOM 2195 N N . VAL A 1 288 ? -14.563 9.957 28.640 1.00 89.38 288 VAL A N 1
ATOM 2196 C CA . VAL A 1 288 ? -13.900 11.012 27.859 1.00 89.38 288 VAL A CA 1
ATOM 2197 C C . VAL A 1 288 ? -14.822 12.229 27.700 1.00 89.38 288 VAL A C 1
ATOM 2199 O O . VAL A 1 288 ? -15.332 12.490 26.601 1.00 89.38 288 VAL A O 1
ATOM 2202 N N . PRO A 1 289 ? -15.042 12.996 28.785 1.00 81.56 289 PRO A N 1
ATOM 2203 C CA . PRO A 1 289 ? -15.894 14.181 28.746 1.00 81.56 289 PRO A CA 1
ATOM 2204 C C . PRO A 1 289 ? -15.248 15.323 27.952 1.00 81.56 289 PRO A C 1
ATOM 2206 O O . PRO A 1 289 ? -15.940 16.005 27.199 1.00 81.56 289 PRO A O 1
ATOM 2209 N N . ASP A 1 290 ? -13.924 15.487 28.065 1.00 83.44 290 ASP A N 1
ATOM 2210 C CA . ASP A 1 290 ? -13.121 16.419 27.267 1.00 83.44 290 ASP A CA 1
ATOM 2211 C C . ASP A 1 290 ? -12.220 15.659 26.285 1.00 83.44 290 ASP A C 1
ATOM 2213 O O . ASP A 1 290 ? -11.330 14.895 26.665 1.00 83.44 290 ASP A O 1
ATOM 2217 N N . THR A 1 291 ? -12.447 15.895 24.997 1.00 86.31 291 THR A N 1
ATOM 2218 C CA . THR A 1 291 ? -11.716 15.266 23.894 1.00 86.31 291 THR A CA 1
ATOM 2219 C C . THR A 1 291 ? -10.535 16.097 23.398 1.00 86.31 291 THR A C 1
ATOM 2221 O O . THR A 1 291 ? -9.774 15.619 22.556 1.00 86.31 291 THR A O 1
ATOM 2224 N N . THR A 1 292 ? -10.355 17.326 23.892 1.00 83.19 292 THR A N 1
ATOM 2225 C CA . THR A 1 292 ? -9.333 18.269 23.403 1.00 83.19 292 THR A CA 1
ATOM 2226 C C . THR A 1 292 ? -7.933 17.666 23.497 1.00 83.19 292 THR A C 1
ATOM 2228 O O . THR A 1 292 ? -7.154 17.725 22.548 1.00 83.19 292 THR A O 1
ATOM 2231 N N . SER A 1 293 ? -7.642 16.986 24.609 1.00 83.31 293 SER A N 1
ATOM 2232 C CA . SER A 1 293 ? -6.349 16.335 24.857 1.00 83.31 293 SER A CA 1
ATOM 2233 C C . SER A 1 293 ? -6.043 15.136 23.944 1.00 83.31 293 SER A C 1
ATOM 2235 O O . SER A 1 293 ? -4.898 14.682 23.896 1.00 83.31 293 SER A O 1
ATOM 2237 N N . LEU A 1 294 ? -7.041 14.622 23.216 1.00 89.25 294 LEU A N 1
ATOM 2238 C CA . LEU A 1 294 ? -6.917 13.460 22.334 1.00 89.25 294 LEU A CA 1
ATOM 2239 C C . LEU A 1 294 ? -6.817 13.824 20.854 1.00 89.25 294 LEU A C 1
ATOM 2241 O O . LEU A 1 294 ? -6.439 12.960 20.065 1.00 89.25 294 LEU A O 1
ATOM 2245 N N . HIS A 1 295 ? -7.098 15.072 20.474 1.00 85.81 295 HIS A N 1
ATOM 2246 C CA . HIS A 1 295 ? -7.120 15.498 19.075 1.00 85.81 295 HIS A CA 1
ATOM 2247 C C . HIS A 1 295 ? -5.809 15.174 18.336 1.00 85.81 295 HIS A C 1
ATOM 2249 O O . HIS A 1 295 ? -5.802 14.388 17.386 1.00 85.81 295 HIS A O 1
ATOM 2255 N N . ASP A 1 296 ? -4.686 15.715 18.810 1.00 79.88 296 ASP A N 1
ATOM 2256 C CA . ASP A 1 296 ? -3.387 15.518 18.160 1.00 79.88 296 ASP A CA 1
ATOM 2257 C C . ASP A 1 296 ? -2.877 14.070 18.272 1.00 79.88 296 ASP A C 1
ATOM 2259 O O . ASP A 1 296 ? -2.414 13.536 17.261 1.00 79.88 296 ASP A O 1
ATOM 2263 N N . PRO A 1 297 ? -3.003 13.373 19.425 1.00 82.19 297 PRO A N 1
ATOM 2264 C CA . PRO A 1 297 ? -2.687 11.948 19.512 1.00 82.19 297 PRO A CA 1
ATOM 2265 C C . PRO A 1 297 ? -3.450 11.075 18.510 1.00 82.19 297 PRO A C 1
ATOM 2267 O O . PRO A 1 297 ? -2.864 10.159 17.931 1.00 82.19 297 PRO A O 1
ATOM 2270 N N . LEU A 1 298 ? -4.739 11.344 18.284 1.00 88.94 298 LEU A N 1
ATOM 2271 C CA . LEU A 1 298 ? -5.553 10.598 17.324 1.00 88.94 298 LEU A CA 1
ATOM 2272 C C . LEU A 1 298 ? -5.089 10.845 15.885 1.00 88.94 298 LEU A C 1
ATOM 2274 O O . LEU A 1 298 ? -4.899 9.885 15.134 1.00 88.94 298 LEU A O 1
ATOM 2278 N N . LEU A 1 299 ? -4.833 12.107 15.520 1.00 82.31 299 LEU A N 1
ATOM 2279 C CA . LEU A 1 299 ? -4.296 12.460 14.203 1.00 8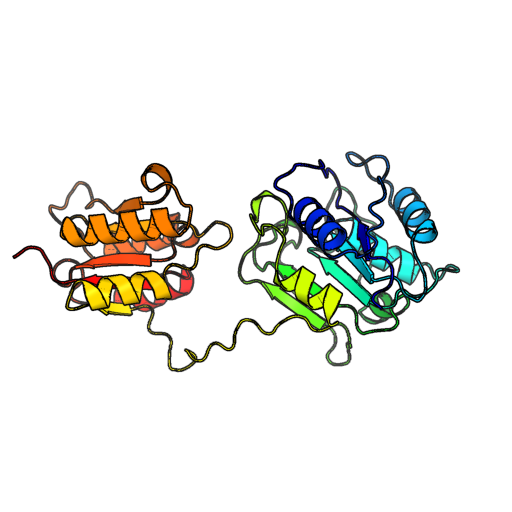2.31 299 LEU A CA 1
ATOM 2280 C C . LEU A 1 299 ? -2.919 11.835 13.962 1.00 82.31 299 LEU A C 1
ATOM 2282 O O . LEU A 1 299 ? -2.710 11.210 12.923 1.00 82.31 299 LEU A O 1
ATOM 2286 N N . ALA A 1 300 ? -2.007 11.945 14.930 1.00 75.69 300 ALA A N 1
ATOM 2287 C CA . ALA A 1 300 ? -0.665 11.373 14.848 1.00 75.69 300 ALA A CA 1
ATOM 2288 C C . ALA A 1 300 ? -0.703 9.843 14.724 1.00 75.69 300 ALA A C 1
ATOM 2290 O O . ALA A 1 300 ? 0.041 9.260 13.934 1.00 75.69 300 ALA A O 1
ATOM 2291 N N . ALA A 1 301 ? -1.602 9.185 15.461 1.00 80.75 301 ALA A N 1
ATOM 2292 C CA . ALA A 1 301 ? -1.799 7.747 15.359 1.00 80.75 301 ALA A CA 1
ATOM 2293 C C . ALA A 1 301 ? -2.522 7.339 14.069 1.00 80.75 301 ALA A C 1
ATOM 2295 O O . ALA A 1 301 ? -2.429 6.173 13.693 1.00 80.75 301 ALA A O 1
ATOM 2296 N N . GLY A 1 302 ? -3.235 8.246 13.392 1.00 85.88 302 GLY A N 1
ATOM 2297 C CA . GLY A 1 302 ? -4.138 7.938 12.279 1.00 85.88 302 GLY A CA 1
ATOM 2298 C C . GLY A 1 302 ? -5.375 7.141 12.715 1.00 85.88 302 GLY A C 1
ATOM 2299 O O . GLY A 1 302 ? -5.849 6.290 11.963 1.00 85.88 302 GLY A O 1
ATOM 2300 N N . CYS A 1 303 ? -5.846 7.374 13.940 1.00 90.12 303 CYS A N 1
ATOM 2301 C CA . CYS A 1 303 ? -6.958 6.674 14.582 1.00 90.12 303 CYS A CA 1
ATOM 2302 C C . CYS A 1 303 ? -8.132 7.639 14.826 1.00 90.12 303 CYS A C 1
ATOM 2304 O O . CYS A 1 303 ? -7.935 8.850 14.897 1.00 90.12 303 CYS A O 1
ATOM 2306 N N . HIS A 1 304 ? -9.348 7.111 14.966 1.00 94.50 304 HIS A N 1
ATOM 2307 C CA . HIS A 1 304 ? -10.551 7.884 15.303 1.00 94.50 304 HIS A CA 1
ATOM 2308 C C . HIS A 1 304 ? -11.073 7.523 16.689 1.00 94.50 304 HIS A C 1
ATOM 2310 O O . HIS A 1 304 ? -11.041 6.356 17.061 1.00 94.50 304 HIS A O 1
ATOM 2316 N N . LEU A 1 305 ? -11.611 8.488 17.427 1.00 95.94 305 LEU A N 1
ATOM 2317 C CA . LEU A 1 305 ? -12.404 8.251 18.627 1.00 95.94 305 LEU A CA 1
ATOM 2318 C C . LEU A 1 305 ? -13.891 8.312 18.270 1.00 95.94 305 LEU A C 1
ATOM 2320 O O . LEU A 1 305 ? -14.376 9.316 17.753 1.00 95.94 305 LEU A O 1
ATOM 2324 N N . LEU A 1 306 ? -14.610 7.240 18.579 1.00 96.44 306 LEU A N 1
ATOM 2325 C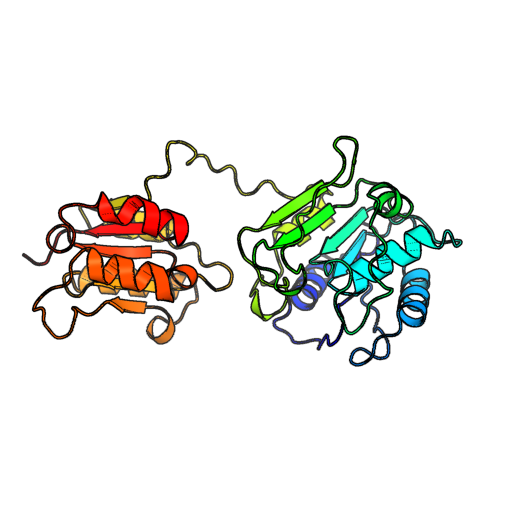 CA . LEU A 1 306 ? -16.058 7.149 18.467 1.00 96.44 306 LEU A CA 1
ATOM 2326 C C . LEU A 1 306 ? -16.647 7.087 19.877 1.00 96.44 306 LEU A C 1
ATOM 2328 O O . LEU A 1 306 ? -16.434 6.100 20.581 1.00 96.44 306 LEU A O 1
ATOM 2332 N N . ARG A 1 307 ? -17.357 8.129 20.314 1.00 95.06 307 ARG A N 1
ATOM 2333 C CA . ARG A 1 307 ? -18.016 8.119 21.623 1.00 95.06 307 ARG A CA 1
ATOM 2334 C C . ARG A 1 307 ? -19.452 7.630 21.502 1.00 95.06 307 ARG A C 1
ATOM 2336 O O . ARG A 1 307 ? -20.157 7.975 20.554 1.00 95.06 307 ARG A O 1
ATOM 2343 N N . VAL A 1 308 ? -19.875 6.837 22.477 1.00 95.44 308 VAL A N 1
ATOM 2344 C CA . VAL A 1 308 ? -21.245 6.333 22.613 1.00 95.44 308 VAL A CA 1
ATOM 2345 C C . VAL A 1 308 ? -21.805 6.689 23.996 1.00 95.44 308 VAL A C 1
ATOM 2347 O O . VAL A 1 308 ? -21.027 6.925 24.928 1.00 95.44 308 VAL A O 1
ATOM 2350 N N . PRO A 1 309 ? -23.137 6.702 24.180 1.00 90.56 309 PRO A N 1
ATOM 2351 C CA . PRO A 1 309 ? -23.738 6.794 25.501 1.00 90.56 309 PRO A CA 1
ATOM 2352 C C . PRO A 1 309 ? -23.194 5.697 26.422 1.00 90.56 309 PRO A C 1
ATOM 2354 O O . PRO A 1 309 ? -23.100 4.531 26.029 1.00 90.56 309 PRO A O 1
ATOM 2357 N N . GLY A 1 310 ? -22.832 6.071 27.649 1.00 77.50 310 GLY A N 1
ATOM 2358 C CA . GLY A 1 310 ? -22.405 5.111 28.664 1.00 77.50 310 GLY A CA 1
ATOM 2359 C C . GLY A 1 310 ? -23.531 4.169 29.096 1.00 77.50 310 GLY A C 1
ATOM 2360 O O . GLY A 1 310 ? -24.705 4.373 28.771 1.00 77.50 310 GLY A O 1
ATOM 2361 N N . ARG A 1 311 ? -23.175 3.129 29.859 1.00 68.06 311 ARG A N 1
ATOM 2362 C CA . ARG A 1 311 ? -24.161 2.312 30.580 1.00 68.06 311 ARG A CA 1
ATOM 2363 C C . ARG A 1 311 ? -24.973 3.238 31.503 1.00 68.06 311 ARG A C 1
ATOM 2365 O O . ARG A 1 311 ? -24.377 3.954 32.304 1.00 68.06 311 ARG A O 1
ATOM 2372 N N . ARG A 1 312 ? -26.300 3.265 31.337 1.00 52.69 312 ARG A N 1
ATOM 2373 C CA . ARG A 1 312 ? -27.199 3.856 32.341 1.00 52.69 312 ARG A CA 1
ATOM 2374 C C . ARG A 1 312 ? -27.214 2.999 33.596 1.00 52.69 312 ARG A C 1
ATOM 2376 O O . ARG A 1 312 ? -27.106 1.762 33.441 1.00 52.69 312 ARG A O 1
#

InterPro domains:
  IPR010662 Serine hydrolase RBBP9/YdeN [PF06821] (14-169)
  IPR029058 Alpha/Beta hydrolase fold [G3DSA:3.40.50.1820] (3-178)
  IPR029058 Alpha/Beta hydrolase fold [SSF53474] (4-176)

Organism: NCBI:txid2055

Secondary structure (DSSP, 8-state):
---PEEEE--TT----TTSHHHHHHHHHHHTT--EE-PPPS-TTS--HHHHHHHHHHH--TT-EEEEETHHHHHHHHHHHS--S-PPBSEEEEESPPPTT-TT-TTS-----HHHHHTTBSS--EEEEETT-GGGTT------TT--PEEEEESS-TTSSGGG--TT-HHHHHHHHHSPPPPS---TT-S---SEEE--SHHHHHHHHHHH---BTTB-EEEE-TTS-HHHHHHHHHHHHHTT--HHHHEEE-PPPTT-SS--HHHHHHHHHHHGGGEEEEEEETTT-S--GGGHHHHHHHT-EEEEEPPP-

Foldseek 3Di:
DQAEEEEAEAAPDDLDCLWLSNLLQVVCVVVVHHYHYDDAPPSNNHDLVSRLVVVQVVADQRYAYEHAELRLLSQLVNLVVPDPGAAYQEAEYAQYAAACDPPCNPSHDVRQLVSNPSRYPAAYEYEHECQAPRRVNDDPDHDPPRSHHYHYHPHQHRVTSLQSCRNPVQVSVCSVPVDRDDPPPCPVVVPPQLEAEQEDPVSLLVCLLVQQDDGRLALAEEEEPQDDPSSVVSRCVSSVVVVHHCVVHYHYQYDDPVDPGAAPVSVLVCLVPPLLNHREYEYECVRYVDCPVVRVSCVVSNHGYYYYHGDD

pLDDT: mean 84.03, std 12.91, range [32.06, 97.75]

Radius of gyration: 22.95 Å; chains: 1; bounding box: 54×37×67 Å

Sequence (312 aa):
MIGPVVMLDGAQFRRTAGHWQILLAQLLCDDGIEVSYPLLPDLDDPDPDKWCRVFRRHLGPDAVVIAHGLSAACWTRLAADGGPVPAARRVLLVAPPGPGRRPWPDLTPDSEPAVLRSLSVEPPVLVVARDDPWRNGHPLDLPADSTVRVVTLPTGGHLNEASRLGAWAPARHWILTGEWPAPPEDTSSRTRTPLTDARDPQELAGALTRLHRPHGRRLGIAVTPGVPEAAVAQVTTTLTDAGVAPARRLALIPPSPTRESVDANEIRYFLARYGHEYTTVVSTEAEVPDTTSLHDPLLAAGCHLLRVPGRR